Protein AF-A0A0N5A5S0-F1 (afdb_monomer)

Sequence (348 aa):
MERIENPKLIHFDSPIKYENLYIPKAKIALVSIRDIVDYGISIKAAIFFGICPLVKFSQGIYRFFDRNGRGYFKKITKQPECSLWRCQIGLYIYAPSSDNINIFINTKFIKDMFYIGLRTIRSFYPLILDRYKYDHYIYYLVPCPYKKWIKNEKFITYDISSHLKNGNGIIQDNGKYSFIFTPIYPRKKYDKYFICGKIKQPGNIGVILVGYELEYKNLNQIESPVFNDQFLNKKCDSRTNLERNNTFSYSPEEIIAGFIVILIIISIIIVLILRYKGIKKQKKDQPLSQTSSTSTISTKTKSGISKFNIKRKKKTKGDVSDTSSLSESDSETVGSQVQGKIKLVAKA

Mean predicted aligned error: 15.65 Å

Radius of gyration: 33.37 Å; Cα contacts (8 Å, |Δi|>4): 500; chains: 1; bounding box: 80×89×82 Å

Foldseek 3Di:
DDDDPAQPWDKPPQWDDQPPDTRHIATERAAELCNQPVVVHALPLWDFEAEPPPDQLLQAKWDWFDDPSDIWTFRDRDTAIQHLQAHRWFKMFGQRPCNPDGIDDDPVRTPHIYTYYYAYPDQPDANANEEDEDEDQWFAWDWQFDPCSYRHCPFKNWFFDPCPPPNNAAFDDDVNDRTGTDTDDQPDVPRQWDFRTWIDGPDPRDIHTHTHGYHYDHPPDDPPDPDDVVCVPVRDDVPDPDDNPDIDGDDCVVVVVVVVVVVVVVVVVVVVVVVVVVVVVVVVPDDDDDDDDDDDDDDDDDDDDDDDDDDDDDDDDDDDDDDDDDDDDDDDDDDDDDSDDDHHYNYD

Nearest PDB structures (foldseek):
  2or8-assembly2_B  TM=2.605E-01  e=7.126E-02  Mus musculus
  2dm2-assembly1_A  TM=3.352E-01  e=1.304E+00  Homo sapiens
  7tzg-assembly1_D  TM=2.228E-01  e=2.120E-01  Homo sapiens
  6gl7-assembly1_E  TM=1.678E-01  e=1.767E-01  Homo sapiens
  6igw-assembly1_A  TM=3.876E-01  e=3.044E+00  Homo sapiens

Structure (mmCIF, N/CA/C/O backbone):
data_AF-A0A0N5A5S0-F1
#
_entry.id   AF-A0A0N5A5S0-F1
#
loop_
_atom_site.group_PDB
_atom_site.id
_atom_site.type_symbol
_atom_site.label_atom_id
_atom_site.label_alt_id
_atom_site.label_comp_id
_atom_site.label_asym_id
_atom_site.label_entity_id
_atom_site.label_seq_id
_atom_site.pdbx_PDB_ins_code
_atom_site.Cartn_x
_atom_site.Cartn_y
_atom_site.Cartn_z
_atom_site.occupancy
_atom_site.B_iso_or_equiv
_atom_site.auth_seq_id
_atom_site.auth_comp_id
_atom_site.auth_asym_id
_atom_site.auth_atom_id
_atom_site.pdbx_PDB_model_num
ATOM 1 N N . MET A 1 1 ? -17.974 21.540 -1.136 1.00 36.75 1 MET A N 1
ATOM 2 C CA . MET A 1 1 ? -17.513 20.334 -0.412 1.00 36.75 1 MET A CA 1
ATOM 3 C C . MET A 1 1 ? -18.580 19.274 -0.599 1.00 36.75 1 MET A C 1
ATOM 5 O O . MET A 1 1 ? -19.615 19.360 0.049 1.00 36.75 1 MET A O 1
ATOM 9 N N . GLU A 1 2 ? -18.396 18.368 -1.554 1.00 30.41 2 GLU A N 1
ATOM 10 C CA . GLU A 1 2 ? -19.439 17.399 -1.905 1.00 30.41 2 GLU A CA 1
ATOM 11 C C . GLU A 1 2 ? -19.650 16.357 -0.804 1.00 30.41 2 GLU A C 1
ATOM 13 O O . GLU A 1 2 ? -18.716 15.930 -0.117 1.00 30.41 2 GLU A O 1
ATOM 18 N N . ARG A 1 3 ? -20.910 15.953 -0.626 1.00 36.72 3 ARG A N 1
ATOM 19 C CA . ARG A 1 3 ? -21.296 14.904 0.314 1.00 36.72 3 ARG A CA 1
ATOM 20 C C . ARG A 1 3 ? -21.114 13.555 -0.381 1.00 36.72 3 ARG A C 1
ATOM 22 O O . ARG A 1 3 ? -22.055 13.052 -0.985 1.00 36.72 3 ARG A O 1
ATOM 29 N N . ILE A 1 4 ? -19.910 12.986 -0.268 1.00 46.75 4 ILE A N 1
ATOM 30 C CA . ILE A 1 4 ? -19.640 11.580 -0.615 1.00 46.75 4 ILE A CA 1
ATOM 31 C C . ILE A 1 4 ? -20.747 10.715 0.007 1.00 46.75 4 ILE A C 1
ATOM 33 O O . ILE A 1 4 ? -21.065 10.884 1.189 1.00 46.75 4 ILE A O 1
ATOM 37 N N . GLU A 1 5 ? -21.355 9.829 -0.787 1.00 44.06 5 GLU A N 1
ATOM 38 C CA . GLU A 1 5 ? -22.441 8.966 -0.317 1.00 44.06 5 GLU A CA 1
ATOM 39 C C . GLU A 1 5 ? -22.011 8.171 0.922 1.00 44.06 5 GLU A C 1
ATOM 41 O O . GLU A 1 5 ? -20.875 7.695 1.009 1.00 44.06 5 GLU A O 1
ATOM 46 N N . ASN A 1 6 ? -22.921 8.014 1.891 1.00 49.41 6 ASN A N 1
ATOM 47 C CA . ASN A 1 6 ? -22.612 7.276 3.115 1.00 49.41 6 ASN A CA 1
ATOM 48 C C . ASN A 1 6 ? -22.134 5.858 2.747 1.00 49.41 6 ASN A C 1
ATOM 50 O O . ASN A 1 6 ? -22.888 5.126 2.097 1.00 49.41 6 ASN A O 1
ATOM 54 N N . PRO A 1 7 ? -20.919 5.438 3.151 1.00 54.66 7 PRO A N 1
ATOM 55 C CA . PRO A 1 7 ? -20.389 4.141 2.759 1.00 54.66 7 PRO A CA 1
ATOM 56 C C . PRO A 1 7 ? -21.302 3.042 3.301 1.00 54.66 7 PRO A C 1
ATOM 58 O O . PRO A 1 7 ? -21.447 2.894 4.515 1.00 54.66 7 PRO A O 1
ATOM 61 N N . LYS A 1 8 ? -21.930 2.280 2.393 1.00 53.47 8 LYS A N 1
ATOM 62 C CA . LYS A 1 8 ? -22.832 1.178 2.745 1.00 53.47 8 LYS A CA 1
ATOM 63 C C . LYS A 1 8 ? -22.093 0.207 3.665 1.00 53.47 8 LYS A C 1
ATOM 65 O O . LYS A 1 8 ? -21.165 -0.468 3.223 1.00 53.47 8 LYS A O 1
ATOM 70 N N . LEU A 1 9 ? -22.505 0.164 4.931 1.00 54.66 9 LEU A N 1
ATOM 71 C CA . LEU A 1 9 ? -21.961 -0.754 5.924 1.00 54.66 9 LEU A CA 1
ATOM 72 C C . LEU A 1 9 ? -22.215 -2.188 5.456 1.00 54.66 9 LEU A C 1
ATOM 74 O O . LEU A 1 9 ? -23.356 -2.588 5.230 1.00 54.66 9 LEU A O 1
ATOM 78 N N . ILE A 1 10 ? -21.132 -2.941 5.299 1.00 61.41 10 ILE A N 1
ATOM 79 C CA . ILE A 1 10 ? -21.164 -4.383 5.047 1.00 61.41 10 ILE A CA 1
ATOM 80 C C . ILE A 1 10 ? -20.773 -5.074 6.361 1.00 61.41 10 ILE A C 1
ATOM 82 O O . ILE A 1 10 ? -20.076 -4.488 7.193 1.00 61.41 10 ILE A O 1
ATOM 86 N N . HIS A 1 11 ? -21.219 -6.304 6.578 1.00 66.06 11 HIS A N 1
ATOM 87 C CA . HIS A 1 11 ? -20.743 -7.153 7.670 1.00 66.06 11 HIS A CA 1
ATOM 88 C C . HIS A 1 11 ? -19.933 -8.312 7.096 1.00 66.06 11 HIS A C 1
ATOM 90 O O . HIS A 1 11 ? -20.122 -8.683 5.943 1.00 66.06 11 HIS A O 1
ATOM 96 N N . PHE A 1 12 ? -19.033 -8.897 7.884 1.00 63.00 12 PHE A N 1
ATOM 97 C CA . PHE A 1 12 ? -18.441 -10.172 7.485 1.00 63.00 12 PHE A CA 1
ATOM 98 C C . PHE A 1 12 ? -19.505 -11.268 7.573 1.00 63.00 12 PHE A C 1
ATOM 100 O O . PHE A 1 12 ? -20.096 -11.461 8.636 1.00 63.00 12 PHE A O 1
ATOM 107 N N . ASP A 1 13 ? -19.694 -12.011 6.482 1.00 55.28 13 ASP A N 1
ATOM 108 C CA . ASP A 1 13 ? -20.650 -13.127 6.376 1.00 55.28 13 ASP A CA 1
ATOM 109 C C . ASP A 1 13 ? -20.275 -14.334 7.263 1.00 55.28 13 ASP A C 1
ATOM 111 O O . ASP A 1 13 ? -20.960 -15.353 7.297 1.00 55.28 13 ASP A O 1
ATOM 115 N N . SER A 1 14 ? -19.149 -14.258 7.976 1.00 54.78 14 SER A N 1
ATOM 116 C CA . SER A 1 14 ? -18.685 -15.268 8.925 1.00 54.78 14 SER A CA 1
ATOM 117 C C . SER A 1 14 ? -17.890 -14.621 10.066 1.00 54.78 14 SER A C 1
ATOM 119 O O . SER A 1 14 ? -17.144 -13.666 9.824 1.00 54.78 14 SER A O 1
ATOM 121 N N . PRO A 1 15 ? -18.005 -15.132 11.307 1.00 62.03 15 PRO A N 1
ATOM 122 C CA . PRO A 1 15 ? -17.253 -14.616 12.444 1.00 62.03 15 PRO A CA 1
ATOM 123 C C . PRO A 1 15 ? -15.752 -14.867 12.266 1.00 62.03 15 PRO A C 1
ATOM 125 O O . PRO A 1 15 ? -15.324 -15.981 11.952 1.00 62.03 15 PRO A O 1
ATOM 128 N N . ILE A 1 16 ? -14.934 -13.842 12.507 1.00 66.12 16 ILE A N 1
ATOM 129 C CA . ILE A 1 16 ? -13.478 -13.953 12.383 1.00 66.12 16 ILE A CA 1
ATOM 130 C C . ILE A 1 16 ? -12.939 -14.650 13.641 1.00 66.12 16 ILE A C 1
ATOM 132 O O . ILE A 1 16 ? -12.851 -14.059 14.717 1.00 66.12 16 ILE A O 1
ATOM 136 N N . LYS A 1 17 ? -12.578 -15.929 13.518 1.00 57.72 17 LYS A N 1
ATOM 137 C CA . LYS A 1 17 ? -11.882 -16.674 14.577 1.00 57.72 17 LYS A CA 1
ATOM 138 C C . LYS A 1 17 ? -10.377 -16.425 14.473 1.00 57.72 17 LYS A C 1
ATOM 140 O O . LYS A 1 17 ? -9.784 -16.716 13.436 1.00 57.72 17 LYS A O 1
ATOM 145 N N . TYR A 1 18 ? -9.760 -15.915 15.537 1.00 61.72 18 TYR A N 1
ATOM 146 C CA . TYR A 1 18 ? -8.310 -15.734 15.625 1.00 61.72 18 TYR A CA 1
ATOM 147 C C . TYR A 1 18 ? -7.790 -16.262 16.965 1.00 61.72 18 TYR A C 1
ATOM 149 O O . TYR A 1 18 ? -7.936 -15.589 17.979 1.00 61.72 18 TYR A O 1
ATOM 157 N N . GLU A 1 19 ? -7.180 -17.449 16.991 1.00 72.06 19 GLU A N 1
ATOM 158 C CA . GLU A 1 19 ? -6.774 -18.107 18.247 1.00 72.06 19 GLU A CA 1
ATOM 159 C C . GLU A 1 19 ? -7.955 -18.128 19.251 1.00 72.06 19 GLU A C 1
ATOM 161 O O . GLU A 1 19 ? -9.036 -18.614 18.919 1.00 72.06 19 GLU A O 1
ATOM 166 N N . ASN A 1 20 ? -7.785 -17.533 20.437 1.00 64.44 20 ASN A N 1
ATOM 167 C CA . ASN A 1 20 ? -8.819 -17.404 21.473 1.00 64.44 20 ASN A CA 1
ATOM 168 C C . ASN A 1 20 ? -9.728 -16.164 21.293 1.00 64.44 20 ASN A C 1
ATOM 170 O O . ASN A 1 20 ? -10.649 -15.943 22.081 1.00 64.44 20 ASN A O 1
ATOM 174 N N . LEU A 1 21 ? -9.474 -15.325 20.284 1.00 66.06 21 LEU A N 1
ATOM 175 C CA . LEU A 1 21 ? -10.260 -14.137 19.959 1.00 66.06 21 LEU A CA 1
ATOM 176 C C . LEU A 1 21 ? -11.420 -14.515 19.024 1.00 66.06 21 LEU A C 1
ATOM 178 O O . LEU A 1 21 ? -11.256 -14.641 17.808 1.00 66.06 21 LEU A O 1
ATOM 182 N N . TYR A 1 22 ? -12.613 -14.666 19.598 1.00 68.50 22 TYR A N 1
ATOM 183 C CA . TYR A 1 22 ? -13.853 -14.797 18.837 1.00 68.50 22 TYR A CA 1
ATOM 184 C C . TYR A 1 22 ? -14.411 -13.417 18.469 1.00 68.50 22 TYR A C 1
ATOM 186 O O . TYR A 1 22 ? -14.772 -12.634 19.348 1.00 68.50 22 TYR A O 1
ATOM 194 N N . ILE A 1 23 ? -14.504 -13.126 17.170 1.00 68.38 23 ILE A N 1
ATOM 195 C CA . ILE A 1 23 ? -15.124 -11.905 16.642 1.00 68.38 23 ILE A CA 1
ATOM 196 C C . ILE A 1 23 ? -16.501 -12.280 16.075 1.00 68.38 23 ILE A C 1
ATOM 198 O O . ILE A 1 23 ? -16.560 -12.796 14.958 1.00 68.38 23 ILE A O 1
ATOM 202 N N . PRO A 1 24 ? -17.613 -12.045 16.802 1.00 63.47 24 PRO A N 1
ATOM 203 C CA . PRO A 1 24 ? -18.939 -12.480 16.361 1.00 63.47 24 PRO A CA 1
ATOM 204 C C . PRO A 1 24 ? -19.410 -11.738 15.106 1.00 63.47 24 PRO A C 1
ATOM 206 O O . PRO A 1 24 ? -19.891 -12.364 14.167 1.00 63.47 24 PRO A O 1
ATOM 209 N N . LYS A 1 25 ? -19.268 -10.407 15.087 1.00 77.12 25 LYS A N 1
ATOM 210 C CA . LYS A 1 25 ? -19.559 -9.521 13.951 1.00 77.12 25 LYS A CA 1
ATOM 211 C C . LYS A 1 25 ? -18.629 -8.311 14.028 1.00 77.12 25 LYS A C 1
ATOM 213 O O . LYS A 1 25 ? -18.373 -7.812 15.121 1.00 77.12 25 LYS A O 1
ATOM 218 N N . ALA A 1 26 ? -18.167 -7.822 12.881 1.00 83.25 26 ALA A N 1
ATOM 219 C CA . ALA A 1 26 ? -17.501 -6.526 12.761 1.00 83.25 26 ALA A CA 1
ATOM 220 C C . ALA A 1 26 ? -18.154 -5.712 11.633 1.00 83.25 26 ALA A C 1
ATOM 222 O O . ALA A 1 26 ? -18.630 -6.277 10.643 1.00 83.25 26 ALA A O 1
ATOM 223 N N . LYS A 1 27 ? -18.204 -4.388 11.796 1.00 88.44 27 LYS A N 1
ATOM 224 C CA . LYS A 1 27 ? -18.691 -3.432 10.788 1.00 88.44 27 LYS A CA 1
ATOM 225 C C . LYS A 1 27 ? -17.603 -3.194 9.737 1.00 88.44 27 LYS A C 1
ATOM 227 O O . LYS A 1 27 ? -16.462 -2.929 10.100 1.00 88.44 27 LYS A O 1
ATOM 232 N N . ILE A 1 28 ? -17.909 -3.263 8.446 1.00 85.50 28 ILE A N 1
ATOM 233 C CA . ILE A 1 28 ? -16.927 -3.044 7.375 1.00 85.50 28 ILE A CA 1
ATOM 234 C C . ILE A 1 28 ? -17.136 -1.652 6.769 1.00 85.50 28 ILE A C 1
ATOM 236 O O . ILE A 1 28 ? -18.177 -1.373 6.174 1.00 85.50 28 ILE A O 1
ATOM 240 N N . ALA A 1 29 ? -16.117 -0.798 6.880 1.00 87.62 29 ALA A N 1
ATOM 241 C CA . ALA A 1 29 ? -16.031 0.492 6.206 1.00 87.62 29 ALA A CA 1
ATOM 242 C C . ALA A 1 29 ? -15.092 0.370 4.993 1.00 87.62 29 ALA A C 1
ATOM 244 O O . ALA A 1 29 ? -13.873 0.271 5.150 1.00 87.62 29 ALA A O 1
ATOM 245 N N . LEU A 1 30 ? -15.657 0.359 3.780 1.00 88.12 30 LEU A N 1
ATOM 246 C CA . LEU A 1 30 ? -14.905 0.229 2.527 1.00 88.12 30 LEU A CA 1
ATOM 247 C C . LEU A 1 30 ? -14.825 1.558 1.772 1.00 88.12 30 LEU A C 1
ATOM 249 O O . LEU A 1 30 ? -15.805 2.002 1.171 1.00 88.12 30 LEU A O 1
ATOM 253 N N . VAL A 1 31 ? -13.633 2.149 1.735 1.00 87.31 31 VAL A N 1
ATOM 254 C CA . VAL A 1 31 ? -13.346 3.323 0.901 1.00 87.31 31 VAL A CA 1
ATOM 255 C C . VAL A 1 31 ? -13.210 2.877 -0.551 1.00 87.31 31 VAL A C 1
ATOM 257 O O . VAL A 1 31 ? -12.422 1.978 -0.848 1.00 87.31 31 VAL A O 1
ATOM 260 N N . SER A 1 32 ? -13.981 3.471 -1.462 1.00 87.25 32 SER A N 1
ATOM 261 C CA . SER A 1 32 ? -13.829 3.184 -2.889 1.00 87.25 32 SER A CA 1
ATOM 262 C C . SER A 1 32 ? -12.636 3.948 -3.463 1.00 87.25 32 SER A C 1
ATOM 264 O O . SER A 1 32 ? -12.422 5.121 -3.173 1.00 87.25 32 SER A O 1
ATOM 266 N N . ILE A 1 33 ? -11.834 3.256 -4.272 1.00 84.19 33 ILE A N 1
ATOM 267 C CA . ILE A 1 33 ? -10.649 3.827 -4.931 1.00 84.19 33 ILE A CA 1
ATOM 268 C C . ILE A 1 33 ? -11.051 4.860 -5.985 1.00 84.19 33 ILE A C 1
ATOM 270 O O . ILE A 1 33 ? -10.323 5.825 -6.206 1.00 84.19 33 ILE A O 1
ATOM 274 N N . ARG A 1 34 ? -12.237 4.702 -6.583 1.00 80.44 34 ARG A N 1
ATOM 275 C CA . ARG A 1 34 ? -12.797 5.688 -7.509 1.00 80.44 34 ARG A CA 1
ATOM 276 C C . ARG A 1 34 ? -12.983 7.043 -6.817 1.00 80.44 34 ARG A C 1
ATOM 278 O O . ARG A 1 34 ? -12.550 8.059 -7.338 1.00 80.44 34 ARG A O 1
ATOM 285 N N . ASP A 1 35 ? -13.490 7.025 -5.589 1.00 77.31 35 ASP A N 1
ATOM 286 C CA . ASP A 1 35 ? -13.744 8.192 -4.733 1.00 77.31 35 ASP A CA 1
ATOM 287 C C . ASP A 1 35 ? -12.442 8.887 -4.263 1.00 77.31 35 ASP A C 1
ATOM 289 O O . ASP A 1 35 ? -12.493 9.898 -3.566 1.00 77.31 35 ASP A O 1
ATOM 293 N N . ILE A 1 36 ? -11.273 8.339 -4.620 1.00 74.62 36 ILE A N 1
ATOM 294 C CA . ILE A 1 36 ? -9.944 8.942 -4.437 1.00 74.62 36 ILE A CA 1
ATOM 295 C C . ILE A 1 36 ? -9.406 9.435 -5.794 1.00 74.62 36 ILE A C 1
ATOM 297 O O . ILE A 1 36 ? -8.944 10.569 -5.904 1.00 74.62 36 ILE A O 1
ATOM 301 N N . VAL A 1 37 ? -9.490 8.598 -6.836 1.00 69.25 37 VAL A N 1
ATOM 302 C CA . VAL A 1 37 ? -8.912 8.863 -8.166 1.00 69.25 37 VAL A CA 1
ATOM 303 C C . VAL A 1 37 ? -9.694 9.911 -8.967 1.00 69.25 37 VAL A C 1
ATOM 305 O O . VAL A 1 37 ? -9.064 10.739 -9.625 1.00 69.25 37 VAL A O 1
ATOM 308 N N . ASP A 1 38 ? -11.030 9.925 -8.899 1.00 68.56 38 ASP A N 1
ATOM 309 C CA . ASP A 1 38 ? -11.870 10.841 -9.693 1.00 68.56 38 ASP A CA 1
ATOM 310 C C . ASP A 1 38 ? -11.705 12.313 -9.246 1.00 68.56 38 ASP A C 1
ATOM 312 O O . ASP A 1 38 ? -11.827 13.216 -10.068 1.00 68.56 38 ASP A O 1
ATOM 316 N N . TYR A 1 39 ? -11.298 12.569 -7.993 1.00 62.97 39 TYR A N 1
ATOM 317 C CA . TYR A 1 39 ? -10.881 13.903 -7.516 1.00 62.97 39 TYR A CA 1
ATOM 318 C C . TYR A 1 39 ? -9.460 14.308 -7.972 1.00 62.97 39 TYR A C 1
ATOM 320 O O . TYR A 1 39 ? -8.934 15.332 -7.539 1.00 62.97 39 TYR A O 1
ATOM 328 N N . GLY A 1 40 ? -8.790 13.491 -8.793 1.00 58.94 40 GLY A N 1
ATOM 329 C CA . GLY A 1 40 ? -7.407 13.704 -9.230 1.00 58.94 40 GLY A CA 1
ATOM 330 C C . GLY A 1 40 ? -6.348 13.467 -8.144 1.00 58.94 40 GLY A C 1
ATOM 331 O O . GLY A 1 40 ? -5.176 13.787 -8.356 1.00 58.94 40 GLY A O 1
ATOM 332 N N . ILE A 1 41 ? -6.725 12.913 -6.985 1.00 56.66 41 ILE A N 1
ATOM 333 C CA . ILE A 1 41 ? -5.850 12.835 -5.811 1.00 56.66 41 ILE A CA 1
ATOM 334 C C . ILE A 1 41 ? -4.904 11.635 -5.909 1.00 56.66 41 ILE A C 1
ATOM 336 O O . ILE A 1 41 ? -5.222 10.499 -5.562 1.00 56.66 41 ILE A O 1
ATOM 340 N N . SER A 1 42 ? -3.679 11.944 -6.327 1.00 58.81 42 SER A N 1
ATOM 341 C CA . SER A 1 42 ? -2.485 11.140 -6.068 1.00 58.81 42 SER A CA 1
ATOM 342 C C . SER A 1 42 ? -2.236 10.998 -4.556 1.00 58.81 42 SER A C 1
ATOM 344 O O . SER A 1 42 ? -2.369 11.956 -3.787 1.00 58.81 42 SER A O 1
ATOM 346 N N . ILE A 1 43 ? -1.805 9.812 -4.112 1.00 58.59 43 ILE A N 1
ATOM 347 C CA . ILE A 1 43 ? -1.539 9.501 -2.692 1.00 58.59 43 ILE A CA 1
ATOM 348 C C . ILE A 1 43 ? -0.260 10.197 -2.173 1.00 58.59 43 ILE A C 1
ATOM 350 O O . ILE A 1 43 ? 0.049 10.102 -0.982 1.00 58.59 43 ILE A O 1
ATOM 354 N N . LYS A 1 44 ? 0.398 11.029 -3.001 1.00 59.38 44 LYS A N 1
ATOM 355 C CA . LYS A 1 44 ? 1.267 12.152 -2.579 1.00 59.38 44 LYS A CA 1
ATOM 356 C C . LYS A 1 44 ? 0.803 12.836 -1.279 1.00 59.38 44 LYS A C 1
ATOM 358 O O . LYS A 1 44 ? 1.640 13.152 -0.439 1.00 59.38 44 LYS A O 1
ATOM 363 N N . ALA A 1 45 ? -0.507 13.052 -1.105 1.00 64.56 45 ALA A N 1
ATOM 364 C CA . ALA A 1 45 ? -1.088 13.755 0.049 1.00 64.56 45 ALA A CA 1
ATOM 365 C C . ALA A 1 45 ? -1.476 12.867 1.257 1.00 64.56 45 ALA A C 1
ATOM 367 O O . ALA A 1 45 ? -1.785 13.406 2.319 1.00 64.56 45 ALA A O 1
ATOM 368 N N . ALA A 1 46 ? -1.432 11.535 1.111 1.00 80.25 46 ALA A N 1
ATOM 369 C CA . ALA A 1 46 ? -2.013 10.523 2.006 1.00 80.25 46 ALA A CA 1
ATOM 370 C C . ALA A 1 46 ? -3.554 10.551 2.158 1.00 80.25 46 ALA A C 1
ATOM 372 O O . ALA A 1 46 ? -4.202 11.593 2.192 1.00 80.25 46 ALA A O 1
ATOM 373 N N . ILE A 1 47 ? -4.147 9.362 2.296 1.00 84.00 47 ILE A N 1
ATOM 374 C CA . ILE A 1 47 ? -5.574 9.154 2.587 1.00 84.00 47 ILE A CA 1
ATOM 375 C C . ILE A 1 47 ? -5.748 9.081 4.107 1.00 84.00 47 ILE A C 1
ATOM 377 O O . ILE A 1 47 ? -5.086 8.261 4.739 1.00 84.00 47 ILE A O 1
ATOM 381 N N . PHE A 1 48 ? -6.654 9.863 4.700 1.00 86.69 48 PHE A N 1
ATOM 382 C CA . PHE A 1 48 ? -6.913 9.854 6.147 1.00 86.69 48 PHE A CA 1
ATOM 383 C C . PHE A 1 48 ? -8.318 9.323 6.470 1.00 86.69 48 PHE A C 1
ATOM 385 O O . PHE A 1 48 ? -9.326 9.869 6.020 1.00 86.69 48 PHE A O 1
ATOM 392 N N . PHE A 1 49 ? -8.403 8.270 7.287 1.00 86.50 49 PHE A N 1
ATOM 393 C CA . PHE A 1 49 ? -9.667 7.602 7.618 1.00 86.50 49 PHE A CA 1
ATOM 394 C C . PHE A 1 49 ? -10.294 8.222 8.873 1.00 86.50 49 PHE A C 1
ATOM 396 O O . PHE A 1 49 ? -9.738 8.130 9.966 1.00 86.50 49 PHE A O 1
ATOM 403 N N . GLY A 1 50 ? -11.421 8.922 8.731 1.00 82.31 50 GLY A N 1
ATOM 404 C CA . GLY A 1 50 ? -12.166 9.503 9.849 1.00 82.31 50 GLY A CA 1
ATOM 405 C C . GLY A 1 50 ? -13.157 8.506 10.449 1.00 82.31 50 GLY A C 1
ATOM 406 O O . GLY A 1 50 ? -13.976 7.925 9.738 1.00 82.31 50 GLY A O 1
ATOM 407 N N . ILE A 1 51 ? -13.094 8.340 11.768 1.00 81.62 51 ILE A N 1
ATOM 408 C CA . ILE A 1 51 ? -14.018 7.517 12.556 1.00 81.62 51 ILE A CA 1
ATOM 409 C C . ILE A 1 51 ? -14.976 8.478 13.269 1.00 81.62 51 ILE A C 1
ATOM 411 O O . ILE A 1 51 ? -14.508 9.442 13.877 1.00 81.62 51 ILE A O 1
ATOM 415 N N . CYS A 1 52 ? -16.288 8.247 13.166 1.00 74.38 52 CYS A N 1
ATOM 416 C CA . CYS A 1 52 ? -17.312 9.057 13.829 1.00 74.38 52 CYS A CA 1
ATOM 417 C C . CYS A 1 52 ? -18.138 8.237 14.847 1.00 74.38 52 CYS A C 1
ATOM 419 O O . CYS A 1 52 ? -18.414 7.070 14.571 1.00 74.38 52 CYS A O 1
ATOM 421 N N . PRO A 1 53 ? -18.586 8.828 15.978 1.00 68.06 53 PRO A N 1
ATOM 422 C CA . PRO A 1 53 ? -18.391 10.224 16.395 1.00 68.06 53 PRO A CA 1
ATOM 423 C C . PRO A 1 53 ? -16.913 10.565 16.613 1.00 68.06 53 PRO A C 1
ATOM 425 O O . PRO A 1 53 ? -16.091 9.672 16.793 1.00 68.06 53 PRO A O 1
ATOM 428 N N . LEU A 1 54 ? -16.565 11.854 16.571 1.00 63.31 54 LEU A N 1
ATOM 429 C CA . LEU A 1 54 ? -15.185 12.327 16.741 1.00 63.31 54 LEU A CA 1
ATOM 430 C C . LEU A 1 54 ? -14.758 12.286 18.220 1.00 63.31 54 LEU A C 1
ATOM 432 O O . LEU A 1 54 ? -14.293 13.284 18.772 1.00 63.31 54 LEU A O 1
ATOM 436 N N . VAL A 1 55 ? -14.897 11.117 18.856 1.00 60.19 55 VAL A N 1
ATOM 437 C CA . VAL A 1 55 ? -14.108 10.782 20.043 1.00 60.19 55 VAL A CA 1
ATOM 438 C C . VAL A 1 55 ? -12.642 11.035 19.713 1.00 60.19 55 VAL A C 1
ATOM 440 O O . VAL A 1 55 ? -12.151 10.673 18.638 1.00 60.19 55 VAL A O 1
ATOM 443 N N . LYS A 1 56 ? -11.925 11.680 20.633 1.00 66.69 56 LYS A N 1
ATOM 444 C CA . LYS A 1 56 ? -10.475 11.838 20.508 1.00 66.69 56 LYS A CA 1
ATOM 445 C C . LYS A 1 56 ? -9.912 10.419 20.393 1.00 66.69 56 LYS A C 1
ATOM 447 O O . LYS A 1 56 ? -10.288 9.574 21.194 1.00 66.69 56 LYS A O 1
ATOM 452 N N . PHE A 1 57 ? -9.027 10.123 19.435 1.00 67.38 57 PHE A N 1
ATOM 453 C CA . PHE A 1 57 ? -8.515 8.747 19.238 1.00 67.38 57 PHE A CA 1
ATOM 454 C C . PHE A 1 57 ? -7.906 8.147 20.527 1.00 67.38 57 PHE A C 1
ATOM 456 O O . PHE A 1 57 ? -7.961 6.939 20.758 1.00 67.38 57 PHE A O 1
ATOM 463 N N . SER A 1 58 ? -7.425 9.023 21.416 1.00 68.25 58 SER A N 1
ATOM 464 C CA . SER A 1 58 ? -7.004 8.725 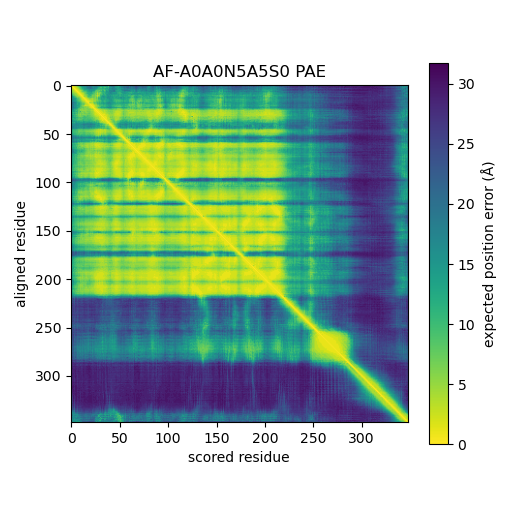22.783 1.00 68.25 58 SER A CA 1
ATOM 465 C C . SER A 1 58 ? -8.084 8.142 23.705 1.00 68.25 58 SER A C 1
ATOM 467 O O . SER A 1 58 ? -7.697 7.594 24.720 1.00 68.25 58 SER A O 1
ATOM 469 N N . GLN A 1 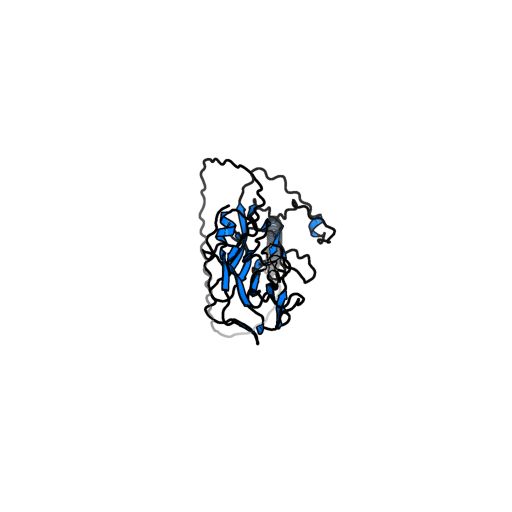59 ? -9.380 8.208 23.397 1.00 78.56 59 GLN A N 1
ATOM 470 C CA . GLN A 1 59 ? -10.501 7.704 24.213 1.00 78.56 59 GLN A CA 1
ATOM 471 C C . GLN A 1 59 ? -10.850 6.248 23.854 1.00 78.56 59 GLN A C 1
ATOM 473 O O . GLN A 1 59 ? -12.001 5.885 23.627 1.00 78.56 59 GLN A O 1
ATOM 478 N N . GLY A 1 60 ? -9.820 5.407 23.741 1.00 85.62 60 GLY A N 1
ATOM 479 C CA . GLY A 1 60 ? -9.981 3.960 23.591 1.00 85.62 60 GLY A CA 1
ATOM 480 C C . GLY A 1 60 ? -10.278 3.437 22.179 1.00 85.62 60 GLY A C 1
ATOM 481 O O . GLY A 1 60 ? -10.979 2.433 22.055 1.00 85.62 60 GLY A O 1
ATOM 482 N N . ILE A 1 61 ? -9.738 4.045 21.113 1.00 90.62 61 ILE A N 1
ATOM 483 C CA . ILE A 1 61 ? -9.657 3.366 19.804 1.00 90.62 61 ILE A CA 1
ATOM 484 C C . ILE A 1 61 ? -8.337 2.586 19.713 1.00 90.62 61 ILE A C 1
ATOM 486 O O . ILE A 1 61 ? -7.252 3.125 19.956 1.00 90.62 61 ILE A O 1
ATOM 490 N N . TYR A 1 62 ? -8.418 1.314 19.318 1.00 92.00 62 TYR A N 1
ATOM 491 C CA . TYR A 1 62 ? -7.261 0.429 19.162 1.00 92.00 62 TYR A CA 1
ATOM 492 C C . TYR A 1 62 ? -7.261 -0.243 17.784 1.00 92.00 62 TYR A C 1
ATOM 494 O O . TYR A 1 62 ? -8.314 -0.612 17.272 1.00 92.00 62 TYR A O 1
ATOM 502 N N . ARG A 1 63 ? -6.077 -0.454 17.197 1.00 92.69 63 ARG A N 1
ATOM 503 C CA . ARG A 1 63 ? -5.871 -1.230 15.958 1.00 92.69 63 ARG A CA 1
ATOM 504 C C . ARG A 1 63 ? -5.311 -2.609 16.292 1.00 92.69 63 ARG A C 1
ATOM 506 O O . ARG A 1 63 ? -4.438 -2.709 17.153 1.00 92.69 63 ARG A O 1
ATOM 513 N N . PHE A 1 64 ? -5.747 -3.647 15.586 1.00 92.00 64 PHE A N 1
ATOM 514 C CA . PHE A 1 64 ? -5.141 -4.976 15.676 1.00 92.00 64 PHE A CA 1
ATOM 515 C C . PHE A 1 64 ? -3.713 -4.995 15.106 1.00 92.00 64 PHE A C 1
ATOM 517 O O . PHE A 1 64 ? -3.452 -4.452 14.028 1.00 92.00 64 PHE A O 1
ATOM 524 N N . PHE A 1 65 ? -2.815 -5.680 15.809 1.00 88.81 65 PHE A N 1
ATOM 525 C CA . PHE A 1 65 ? -1.477 -6.059 15.367 1.00 88.81 65 PHE A CA 1
ATOM 526 C C . PHE A 1 65 ? -1.229 -7.533 15.712 1.00 88.81 65 PHE A C 1
ATOM 528 O O . PHE A 1 65 ? -1.686 -8.016 16.744 1.00 88.81 65 PHE A O 1
ATOM 535 N N . ASP A 1 66 ? -0.456 -8.221 14.875 1.00 84.94 66 ASP A N 1
ATOM 536 C CA . ASP A 1 66 ? 0.169 -9.505 15.208 1.00 84.94 66 ASP A CA 1
ATOM 537 C C . ASP A 1 66 ? 1.655 -9.260 15.512 1.00 84.94 66 ASP A C 1
ATOM 539 O O . ASP A 1 66 ? 2.322 -8.479 14.821 1.00 84.94 66 ASP A O 1
ATOM 543 N N . ARG A 1 67 ? 2.180 -9.922 16.546 1.00 82.25 67 ARG A N 1
ATOM 544 C CA . ARG A 1 67 ? 3.618 -10.105 16.742 1.00 82.25 67 ARG A CA 1
ATOM 545 C C . ARG A 1 67 ? 3.890 -11.544 17.173 1.00 82.25 67 ARG A C 1
ATOM 547 O O . ARG A 1 67 ? 3.486 -11.964 18.254 1.00 82.25 67 ARG A O 1
ATOM 554 N N . ASN A 1 68 ? 4.663 -12.258 16.357 1.00 83.44 68 ASN A N 1
ATOM 555 C CA . ASN A 1 68 ? 5.084 -13.641 16.596 1.00 83.44 68 ASN A CA 1
ATOM 556 C C . ASN A 1 68 ? 3.890 -14.610 16.774 1.00 83.44 68 ASN A C 1
ATOM 558 O O . ASN A 1 68 ? 3.940 -15.505 17.613 1.00 83.44 68 ASN A O 1
ATOM 562 N N . GLY A 1 69 ? 2.806 -14.405 16.020 1.00 81.81 69 GLY A N 1
ATOM 563 C CA . GLY A 1 69 ? 1.570 -15.186 16.084 1.00 81.81 69 GLY A CA 1
ATOM 564 C C . GLY A 1 69 ? 0.534 -14.621 17.057 1.00 81.81 69 GLY A C 1
ATOM 565 O O . GLY A 1 69 ? -0.660 -14.791 16.824 1.00 81.81 69 GLY A O 1
ATOM 566 N N . ARG A 1 70 ? 0.954 -13.893 18.099 1.00 82.69 70 ARG A N 1
ATOM 567 C CA . ARG A 1 70 ? 0.045 -13.372 19.126 1.00 82.69 70 ARG A CA 1
ATOM 568 C C . ARG A 1 70 ? -0.628 -12.086 18.653 1.00 82.69 70 ARG A C 1
ATOM 570 O O . ARG A 1 70 ? 0.026 -11.053 18.481 1.00 82.69 70 ARG A O 1
ATOM 577 N N . GLY A 1 71 ? -1.948 -12.149 18.493 1.00 84.06 71 GLY A N 1
ATOM 578 C CA . GLY A 1 71 ? -2.789 -10.996 18.175 1.00 84.06 71 GLY A CA 1
ATOM 579 C C . GLY A 1 71 ? -3.043 -10.104 19.394 1.00 84.06 71 GLY A C 1
ATOM 580 O O . GLY A 1 71 ? -3.369 -10.595 20.472 1.00 84.06 71 GLY A O 1
ATOM 581 N N . TYR A 1 72 ? -2.924 -8.786 19.235 1.00 87.75 72 TYR A N 1
ATOM 582 C CA . TYR A 1 72 ? -3.246 -7.805 20.276 1.00 87.75 72 TYR A CA 1
ATOM 583 C C . TYR A 1 72 ? -3.742 -6.483 19.683 1.00 87.75 72 TYR A C 1
ATOM 585 O O . TYR A 1 72 ? -3.412 -6.115 18.554 1.00 87.75 72 TYR A O 1
ATOM 593 N N . PHE A 1 73 ? -4.510 -5.722 20.460 1.00 90.19 73 PHE A N 1
ATOM 594 C CA . PHE A 1 73 ? -5.010 -4.416 20.038 1.00 90.19 73 PHE A CA 1
ATOM 595 C C . PHE A 1 73 ? -4.151 -3.297 20.640 1.00 90.19 73 PHE A C 1
ATOM 597 O O . PHE A 1 73 ? -4.078 -3.150 21.856 1.00 90.19 73 PHE A O 1
ATOM 604 N N . LYS A 1 74 ? -3.484 -2.485 19.811 1.00 91.56 74 LYS A N 1
ATOM 605 C CA . LYS A 1 74 ? -2.675 -1.343 20.274 1.00 91.56 74 LYS A CA 1
ATOM 606 C C . LYS A 1 74 ? -3.434 -0.028 20.121 1.00 91.56 74 LYS A C 1
ATOM 608 O O . LYS A 1 74 ? -3.989 0.240 19.054 1.00 91.56 74 LYS A O 1
ATOM 613 N N . LYS A 1 75 ? -3.400 0.807 21.164 1.00 90.75 75 LYS A N 1
ATOM 614 C CA . LYS A 1 75 ? -4.048 2.126 21.194 1.00 90.75 75 LYS A CA 1
ATOM 615 C C . LYS A 1 75 ? -3.505 3.024 20.081 1.00 90.75 75 LYS A C 1
ATOM 617 O O . LYS A 1 75 ? -2.288 3.070 19.869 1.00 90.75 75 LYS A O 1
ATOM 622 N N . ILE A 1 76 ? -4.384 3.732 19.370 1.00 89.31 76 ILE A N 1
ATOM 623 C CA . ILE A 1 76 ? -3.980 4.715 18.355 1.00 89.31 76 ILE A CA 1
ATOM 624 C C . ILE A 1 76 ? -4.137 6.142 18.888 1.00 89.31 76 ILE A C 1
ATOM 626 O O . ILE A 1 76 ? -5.170 6.515 19.425 1.00 89.31 76 ILE A O 1
ATOM 630 N N . THR A 1 77 ? -3.091 6.954 18.743 1.00 86.25 77 THR A N 1
ATOM 631 C CA . THR A 1 77 ? -3.065 8.360 19.199 1.00 86.25 77 THR A CA 1
ATOM 632 C C . THR A 1 77 ? -3.184 9.365 18.053 1.00 86.25 77 THR A C 1
ATOM 634 O O . THR A 1 77 ? -3.258 10.568 18.287 1.00 86.25 77 THR A O 1
ATOM 637 N N . LYS A 1 78 ? -3.196 8.882 16.807 1.00 87.50 78 LYS A N 1
ATOM 638 C CA . LYS A 1 78 ? -3.352 9.670 15.581 1.00 87.50 78 LYS A CA 1
ATOM 639 C C . LYS A 1 78 ? -4.373 8.989 14.673 1.00 87.50 78 LYS A C 1
ATOM 641 O O . LYS A 1 78 ? -4.557 7.774 14.758 1.00 87.50 78 LYS A O 1
ATOM 646 N N . GLN A 1 79 ? -4.998 9.779 13.805 1.00 87.69 79 GLN A N 1
ATOM 647 C CA . GLN A 1 79 ? -5.907 9.293 12.772 1.00 87.69 79 GLN A CA 1
ATOM 648 C C . GLN A 1 79 ? -5.210 8.242 11.884 1.00 87.69 79 GLN A C 1
ATOM 650 O O . GLN A 1 79 ? -4.058 8.467 11.502 1.00 87.69 79 GLN A O 1
ATOM 655 N N . PRO A 1 80 ? -5.862 7.111 11.549 1.00 90.25 80 PRO A N 1
ATOM 656 C CA . PRO A 1 80 ? -5.306 6.151 10.604 1.00 90.25 80 PRO A CA 1
ATOM 657 C C . PRO A 1 80 ? -5.111 6.770 9.216 1.00 90.25 80 PRO A C 1
ATOM 659 O O . PRO A 1 80 ? -5.999 7.459 8.711 1.00 90.25 80 PRO A O 1
ATOM 662 N N . GLU A 1 81 ? -3.976 6.484 8.580 1.00 91.19 81 GLU A N 1
ATOM 663 C CA . GLU A 1 81 ? -3.653 6.955 7.226 1.00 91.19 81 GLU A CA 1
ATOM 664 C C . GLU A 1 81 ? -3.258 5.812 6.275 1.00 91.19 81 GLU A C 1
ATOM 666 O O . GLU A 1 81 ? -2.694 4.803 6.702 1.00 91.19 81 GLU A O 1
ATOM 671 N N . CYS A 1 82 ? -3.467 5.990 4.972 1.00 90.88 82 CYS A N 1
ATOM 672 C CA . CYS A 1 82 ? -2.794 5.220 3.930 1.00 90.88 82 CYS A CA 1
ATOM 673 C C . CYS A 1 82 ? -1.952 6.166 3.069 1.00 90.88 82 CYS A C 1
ATOM 675 O O . CYS A 1 82 ? -2.482 7.013 2.352 1.00 90.88 82 CYS A O 1
ATOM 677 N N . SER A 1 83 ? -0.633 6.044 3.192 1.00 89.38 83 SER A N 1
ATOM 678 C CA . SER A 1 83 ? 0.379 6.868 2.535 1.00 89.38 83 SER A CA 1
ATOM 679 C C . SER A 1 83 ? 1.440 5.983 1.880 1.00 89.38 83 SER A C 1
ATOM 681 O O . SER A 1 83 ? 1.526 4.780 2.149 1.00 89.38 83 SER A O 1
ATOM 683 N N . LEU A 1 84 ? 2.297 6.577 1.047 1.00 85.94 84 LEU A N 1
ATOM 684 C CA . LEU A 1 84 ? 3.417 5.870 0.415 1.00 85.94 84 LEU A CA 1
ATOM 685 C C . LEU A 1 84 ? 4.319 5.160 1.446 1.00 85.94 84 LEU A C 1
ATOM 687 O O . LEU A 1 84 ? 4.780 4.045 1.226 1.00 85.94 84 LEU A O 1
ATOM 691 N N . TRP A 1 85 ? 4.482 5.767 2.625 1.00 86.19 85 TRP A N 1
ATOM 692 C CA . TRP A 1 85 ? 5.343 5.281 3.704 1.00 86.19 85 TRP A CA 1
ATOM 693 C C . TRP A 1 85 ? 4.732 4.145 4.535 1.00 86.19 85 TRP A C 1
ATOM 695 O O . TRP A 1 85 ? 5.466 3.307 5.068 1.00 86.19 85 TRP A O 1
ATOM 705 N N . ARG A 1 86 ? 3.402 4.128 4.703 1.00 90.25 86 ARG A N 1
ATOM 706 C CA . ARG A 1 86 ? 2.671 3.168 5.550 1.00 90.25 86 ARG A CA 1
ATOM 707 C C . ARG A 1 86 ? 1.185 3.138 5.199 1.00 90.25 86 ARG A C 1
ATOM 709 O O . ARG A 1 86 ? 0.591 4.189 4.991 1.00 90.25 86 ARG A O 1
ATOM 716 N N . CYS A 1 87 ? 0.548 1.969 5.270 1.00 93.12 87 CYS A N 1
ATOM 717 C CA . CYS A 1 87 ? -0.907 1.877 5.147 1.00 93.12 87 CYS A CA 1
ATOM 718 C C . CYS A 1 87 ? -1.575 1.276 6.399 1.00 93.12 87 CYS A C 1
ATOM 720 O O . CYS A 1 87 ? -1.276 0.170 6.873 1.00 93.12 87 CYS A O 1
ATOM 722 N N . GLN A 1 88 ? -2.468 2.069 6.993 1.00 93.06 88 GLN A N 1
ATOM 723 C CA . GLN A 1 88 ? -3.144 1.816 8.262 1.00 93.06 88 GLN A CA 1
ATOM 724 C C . GLN A 1 88 ? -4.612 1.443 8.038 1.00 93.06 88 GLN A C 1
ATOM 726 O O . GLN A 1 88 ? -5.522 2.123 8.493 1.00 93.06 88 GLN A O 1
ATOM 731 N N . ILE A 1 89 ? -4.808 0.336 7.324 1.00 93.88 89 ILE A N 1
ATOM 732 C CA . ILE A 1 89 ? -6.093 -0.356 7.144 1.00 93.88 89 ILE A CA 1
ATOM 733 C C . ILE A 1 89 ? -6.141 -1.649 7.985 1.00 93.88 89 ILE A C 1
ATOM 735 O O . ILE A 1 89 ? -5.135 -2.039 8.591 1.00 93.88 89 ILE A O 1
ATOM 739 N N . GLY A 1 90 ? -7.291 -2.315 8.061 1.00 94.00 90 GLY A N 1
ATOM 740 C CA . GLY A 1 90 ? -7.500 -3.542 8.838 1.00 94.00 90 GLY A CA 1
ATOM 741 C C . GLY A 1 90 ? -8.463 -3.377 10.007 1.00 94.00 90 GLY A C 1
ATOM 742 O O . GLY A 1 90 ? -9.301 -2.482 10.009 1.00 94.00 90 GLY A O 1
ATOM 743 N N . LEU A 1 91 ? -8.356 -4.282 10.981 1.00 92.50 91 LEU A N 1
ATOM 744 C CA . LEU A 1 91 ? -9.279 -4.390 12.111 1.00 92.50 91 LEU A CA 1
ATOM 745 C C . LEU A 1 91 ? -8.973 -3.385 13.238 1.00 92.50 91 LEU A C 1
ATOM 747 O O . LEU A 1 91 ? -7.815 -3.203 13.627 1.00 92.50 91 LEU A O 1
ATOM 751 N N . TYR A 1 92 ? -10.031 -2.802 13.794 1.00 92.56 92 TYR A N 1
ATOM 752 C CA . TYR A 1 92 ? -10.041 -1.853 14.903 1.00 92.56 92 TYR A CA 1
ATOM 753 C C . TYR A 1 92 ? -11.150 -2.195 15.906 1.00 92.56 92 TYR A C 1
ATOM 755 O O . TYR A 1 92 ? -12.166 -2.786 15.544 1.00 92.56 92 TYR A O 1
ATOM 763 N N . ILE A 1 93 ? -10.969 -1.773 17.157 1.00 91.69 93 ILE A N 1
ATOM 764 C CA . ILE A 1 93 ? -11.988 -1.824 18.215 1.00 91.69 93 ILE A CA 1
ATOM 765 C C . ILE A 1 93 ? -12.160 -0.459 18.874 1.00 91.69 93 ILE A C 1
ATOM 767 O O . ILE A 1 93 ? -11.223 0.345 18.928 1.00 91.69 93 ILE A O 1
ATOM 771 N N . TYR A 1 94 ? -13.344 -0.254 19.440 1.00 90.44 94 TYR A N 1
ATOM 772 C CA . TYR A 1 94 ? -13.637 0.804 20.395 1.00 90.44 94 TYR A CA 1
ATOM 773 C C . TYR A 1 94 ? -13.862 0.192 21.784 1.00 90.44 94 TYR A C 1
ATOM 775 O O . TYR A 1 94 ? -14.734 -0.661 21.964 1.00 90.44 94 TYR A O 1
ATOM 783 N N . ALA A 1 95 ? -13.056 0.613 22.755 1.00 89.62 95 ALA A N 1
ATOM 784 C CA . ALA A 1 95 ? -13.076 0.154 24.139 1.00 89.62 95 ALA A CA 1
ATOM 785 C C . ALA A 1 95 ? -12.704 1.329 25.073 1.00 89.62 95 ALA A C 1
ATOM 787 O O . ALA A 1 95 ? -11.538 1.485 25.434 1.00 89.62 95 ALA A O 1
ATOM 788 N N . PRO A 1 96 ? -13.662 2.204 25.435 1.00 82.62 96 PRO A N 1
ATOM 789 C CA . PRO A 1 96 ? -13.365 3.471 26.116 1.00 82.62 96 PRO A CA 1
ATOM 790 C C . PRO A 1 96 ? -12.892 3.314 27.571 1.00 82.62 96 PRO A C 1
ATOM 792 O O . PRO A 1 96 ? -12.209 4.186 28.090 1.00 82.62 96 PRO A O 1
ATOM 795 N N . SER A 1 97 ? -13.212 2.202 28.240 1.00 68.75 97 SER A N 1
ATOM 796 C CA . SER A 1 97 ? -12.999 2.005 29.687 1.00 68.75 97 SER A CA 1
ATOM 797 C C . SER A 1 97 ? -11.542 1.701 30.098 1.00 68.75 97 SER A C 1
ATOM 799 O O . SER A 1 97 ? -11.311 0.972 31.063 1.00 68.75 97 SER A O 1
ATOM 801 N N . SER A 1 98 ? -10.542 2.175 29.351 1.00 62.81 98 SER A N 1
ATOM 802 C CA . SER A 1 98 ? -9.150 1.720 29.492 1.00 62.81 98 SER A CA 1
ATOM 803 C C . SER A 1 98 ? -8.111 2.783 29.121 1.00 62.81 98 SER A C 1
ATOM 805 O O . SER A 1 98 ? -7.156 2.510 28.387 1.00 62.81 98 SER A O 1
ATOM 807 N N . ASP A 1 99 ? -8.279 4.018 29.603 1.00 63.44 99 ASP A N 1
ATOM 808 C CA . ASP A 1 99 ? -7.550 5.157 29.036 1.00 63.44 99 ASP A CA 1
ATOM 809 C C . ASP A 1 99 ? -6.018 5.135 29.189 1.00 63.44 99 ASP A C 1
ATOM 811 O O . ASP A 1 99 ? -5.316 5.593 28.283 1.00 63.44 99 ASP A O 1
ATOM 815 N N . ASN A 1 100 ? -5.484 4.474 30.217 1.00 69.19 100 ASN A N 1
ATOM 816 C CA . ASN A 1 100 ? -4.035 4.296 30.395 1.00 69.19 100 ASN A CA 1
ATOM 817 C C . ASN A 1 100 ? -3.469 3.017 29.739 1.00 69.19 100 ASN A C 1
ATOM 819 O O . ASN A 1 100 ? -2.259 2.790 29.757 1.00 69.19 100 ASN A O 1
ATOM 823 N N . ILE A 1 101 ? -4.307 2.166 29.134 1.00 78.31 101 ILE A N 1
ATOM 824 C CA . ILE A 1 101 ? -3.869 0.891 28.548 1.00 78.31 101 ILE A CA 1
ATOM 825 C C . ILE A 1 101 ? -3.414 1.094 27.098 1.00 78.31 101 ILE A C 1
ATOM 827 O O . ILE A 1 101 ? -4.213 1.417 26.219 1.00 78.31 101 ILE A O 1
ATOM 831 N N . ASN A 1 102 ? -2.129 0.834 26.831 1.00 81.56 102 ASN A N 1
ATOM 832 C CA . ASN A 1 102 ? -1.543 0.876 25.484 1.00 81.56 102 ASN A CA 1
ATOM 833 C C . ASN A 1 102 ? -1.768 -0.410 24.662 1.00 81.56 102 ASN A C 1
ATOM 835 O O . ASN A 1 102 ? -1.791 -0.345 23.431 1.00 81.56 102 ASN A O 1
ATOM 839 N N . ILE A 1 103 ? -1.913 -1.562 25.327 1.00 81.12 103 ILE A N 1
ATOM 840 C CA . ILE A 1 103 ? -2.110 -2.890 24.723 1.00 81.12 103 ILE A CA 1
ATOM 841 C C . ILE A 1 103 ? -3.351 -3.522 25.355 1.00 81.12 103 ILE A C 1
ATOM 843 O O . ILE A 1 103 ? -3.342 -3.894 26.524 1.00 81.12 103 ILE A O 1
ATOM 847 N N . PHE A 1 104 ? -4.422 -3.617 24.578 1.00 78.12 104 PHE A N 1
ATOM 848 C CA . PHE A 1 104 ? -5.721 -4.112 24.999 1.00 78.12 104 PHE A CA 1
ATOM 849 C C . PHE A 1 104 ? -5.896 -5.587 24.609 1.00 78.12 104 PHE A C 1
ATOM 851 O O . PHE A 1 104 ? -5.618 -5.980 23.472 1.00 78.12 104 PHE A O 1
ATOM 858 N N . ILE A 1 105 ? -6.352 -6.392 25.575 1.00 77.75 105 ILE A N 1
ATOM 859 C CA . ILE A 1 105 ? -6.491 -7.857 25.466 1.00 77.75 105 ILE A CA 1
ATOM 860 C C . ILE A 1 105 ? -7.872 -8.338 25.961 1.00 77.75 105 ILE A C 1
ATOM 862 O O . ILE A 1 105 ? -8.426 -9.287 25.414 1.00 77.75 105 ILE A O 1
ATOM 866 N N . ASN A 1 106 ? -8.460 -7.689 26.975 1.00 80.44 106 ASN A N 1
ATOM 867 C CA . ASN A 1 106 ? -9.701 -8.152 27.607 1.00 80.44 106 ASN A CA 1
ATOM 868 C C . ASN A 1 106 ? -10.948 -7.802 26.773 1.00 80.44 106 ASN A C 1
ATOM 870 O O . ASN A 1 106 ? -11.487 -6.699 26.861 1.00 80.44 106 ASN A O 1
ATOM 874 N N . THR A 1 107 ? -11.440 -8.776 26.009 1.00 80.12 107 THR A N 1
ATOM 875 C CA . THR A 1 107 ? -12.594 -8.644 25.104 1.00 80.12 107 THR A CA 1
ATOM 876 C C . THR A 1 107 ? -13.876 -8.125 25.759 1.00 80.12 107 THR A C 1
ATOM 878 O O . THR A 1 107 ? -14.677 -7.502 25.065 1.00 80.12 107 THR A O 1
ATOM 881 N N . LYS A 1 108 ? -14.066 -8.299 27.077 1.00 82.62 108 LYS A N 1
ATOM 882 C CA . LYS A 1 108 ? -15.286 -7.877 27.796 1.00 82.62 108 LYS A CA 1
ATOM 883 C C . LYS A 1 108 ? -15.554 -6.365 27.741 1.00 82.62 108 LYS A C 1
ATOM 885 O O . LYS A 1 108 ? -16.694 -5.952 27.932 1.00 82.62 108 LYS A O 1
ATOM 890 N N . PHE A 1 109 ? -14.535 -5.542 27.477 1.00 85.38 109 PHE A N 1
ATOM 891 C CA . PHE A 1 109 ? -14.676 -4.081 27.376 1.00 85.38 109 PHE A CA 1
ATOM 892 C C . PHE A 1 109 ? -14.787 -3.553 25.934 1.00 85.38 109 PHE A C 1
ATOM 894 O O . PHE A 1 109 ? -14.878 -2.339 25.742 1.00 85.38 109 PHE A O 1
ATOM 901 N N . ILE A 1 110 ? -14.799 -4.428 24.920 1.00 87.75 110 ILE A N 1
ATOM 902 C CA . ILE A 1 110 ? -15.047 -4.031 23.526 1.00 87.75 110 ILE A CA 1
ATOM 903 C C . ILE A 1 110 ? -16.515 -3.606 23.399 1.00 87.75 110 ILE A C 1
ATOM 905 O O . ILE A 1 110 ? -17.421 -4.393 23.663 1.00 87.75 110 ILE A O 1
ATOM 909 N N . LYS A 1 111 ? -16.749 -2.355 22.993 1.00 88.50 111 LYS A N 1
ATOM 910 C CA . LYS A 1 111 ? -18.086 -1.805 22.720 1.00 88.50 111 LYS A CA 1
ATOM 911 C C . LYS A 1 111 ? -18.460 -1.878 21.242 1.00 88.50 111 LYS A C 1
ATOM 913 O O . LYS A 1 111 ? -19.631 -2.058 20.935 1.00 88.50 111 LYS A O 1
ATOM 918 N N . ASP A 1 112 ? -17.483 -1.758 20.346 1.00 88.31 112 ASP A N 1
ATOM 919 C CA . ASP A 1 112 ? -17.680 -1.903 18.901 1.00 88.31 112 ASP A CA 1
ATOM 920 C C . ASP A 1 112 ? -16.404 -2.433 18.229 1.00 88.31 112 ASP A C 1
ATOM 922 O O . ASP A 1 112 ? -15.297 -2.277 18.758 1.00 88.31 112 ASP A O 1
ATOM 926 N N . MET A 1 113 ? -16.549 -3.046 17.056 1.00 89.38 113 MET A N 1
ATOM 927 C CA . MET A 1 113 ? -15.449 -3.565 16.249 1.00 89.38 113 MET A CA 1
ATOM 928 C C . MET A 1 113 ? -15.711 -3.322 14.765 1.00 89.38 113 MET A C 1
ATOM 930 O O . MET A 1 113 ? -16.762 -3.678 14.228 1.00 89.38 113 MET A O 1
ATOM 934 N N . PHE A 1 114 ? -14.724 -2.749 14.083 1.00 89.81 114 PHE A N 1
ATOM 935 C CA . PHE A 1 114 ? -14.843 -2.361 12.685 1.00 89.81 114 PHE A CA 1
ATOM 936 C C . PHE A 1 114 ? -13.559 -2.630 11.900 1.00 89.81 114 PHE A C 1
ATOM 938 O O . PHE A 1 114 ? -12.448 -2.584 12.424 1.00 89.81 114 PHE A O 1
ATOM 945 N N . TYR A 1 115 ? -13.716 -2.923 10.616 1.00 91.69 115 TYR A N 1
ATOM 946 C CA . TYR A 1 115 ? -12.636 -3.132 9.665 1.00 91.69 115 TYR A CA 1
ATOM 947 C C . TYR A 1 115 ? -12.631 -1.977 8.663 1.00 91.69 115 TYR A C 1
ATOM 949 O O . TYR A 1 115 ? -13.636 -1.724 7.998 1.00 91.69 115 TYR A O 1
ATOM 957 N N . ILE A 1 116 ? -11.496 -1.289 8.548 1.00 92.81 116 ILE A N 1
ATOM 958 C CA . ILE A 1 116 ? -11.260 -0.276 7.515 1.00 92.81 116 ILE A CA 1
ATOM 959 C C . ILE A 1 116 ? -10.596 -0.973 6.331 1.00 92.81 116 ILE A C 1
ATOM 961 O O . ILE A 1 116 ? -9.526 -1.564 6.486 1.00 92.81 116 ILE A O 1
ATOM 965 N N . GLY A 1 117 ? -11.210 -0.885 5.155 1.00 93.38 117 GLY A N 1
ATOM 966 C CA . GLY A 1 117 ? -10.713 -1.486 3.922 1.00 93.38 117 GLY A CA 1
ATOM 967 C C . GLY A 1 117 ? -10.827 -0.573 2.712 1.00 93.38 117 GLY A C 1
ATOM 968 O O . GLY A 1 117 ? -11.378 0.527 2.770 1.00 93.38 117 GLY A O 1
ATOM 969 N N . LEU A 1 118 ? -10.322 -1.080 1.594 1.00 92.56 118 LEU A N 1
ATOM 970 C CA . LEU A 1 118 ? -10.444 -0.470 0.275 1.00 92.56 118 LEU A CA 1
ATOM 971 C C . LEU A 1 118 ? -11.351 -1.341 -0.603 1.00 92.56 118 LEU A C 1
ATOM 973 O O . LEU A 1 118 ? -11.346 -2.563 -0.472 1.00 92.56 118 LEU A O 1
ATOM 977 N N . ARG A 1 119 ? -12.095 -0.743 -1.532 1.00 91.31 119 ARG A N 1
ATOM 978 C CA . ARG A 1 119 ? -12.833 -1.464 -2.581 1.00 91.31 119 ARG A CA 1
ATOM 979 C C . ARG A 1 119 ? -12.561 -0.847 -3.945 1.00 91.31 119 ARG A C 1
ATOM 981 O O . ARG A 1 119 ? -12.385 0.363 -4.058 1.00 91.31 119 ARG A O 1
ATOM 988 N N . THR A 1 120 ? -12.583 -1.669 -4.988 1.00 85.25 120 THR A N 1
ATOM 989 C CA . THR A 1 120 ? -12.695 -1.179 -6.364 1.00 85.25 120 THR A CA 1
ATOM 990 C C . THR A 1 120 ? -14.074 -1.514 -6.920 1.00 85.25 120 THR A C 1
ATOM 992 O O . THR A 1 120 ? -14.633 -2.563 -6.611 1.00 85.25 120 THR A O 1
ATOM 995 N N . ILE A 1 121 ? -14.620 -0.615 -7.739 1.00 75.50 121 ILE A N 1
ATOM 996 C CA . ILE A 1 121 ? -15.888 -0.813 -8.459 1.00 75.50 121 ILE A CA 1
ATOM 997 C C . ILE A 1 121 ? -15.651 -1.629 -9.748 1.00 75.50 121 ILE A C 1
ATOM 999 O O . ILE A 1 121 ? -16.567 -2.249 -10.278 1.00 75.50 121 ILE A O 1
ATOM 1003 N N . ARG A 1 122 ? -14.407 -1.663 -10.252 1.00 74.44 122 ARG A N 1
ATOM 1004 C CA . ARG A 1 122 ? -13.983 -2.416 -11.445 1.00 74.44 122 ARG A CA 1
ATOM 1005 C C . ARG A 1 122 ? -12.658 -3.124 -11.157 1.00 74.44 122 ARG A C 1
ATOM 1007 O O . ARG A 1 122 ? -11.700 -2.481 -10.731 1.00 74.44 122 ARG A O 1
ATOM 1014 N N . SER A 1 123 ? -12.582 -4.425 -11.421 1.00 64.94 123 SER A N 1
ATOM 1015 C CA . SER A 1 123 ? -11.547 -5.368 -10.943 1.00 64.94 123 SER A CA 1
ATOM 1016 C C . SER A 1 123 ? -10.077 -5.076 -11.304 1.00 64.94 123 SER A C 1
ATOM 1018 O O . SER A 1 123 ? -9.200 -5.806 -10.849 1.00 64.94 123 SER A O 1
ATOM 1020 N N . PHE A 1 124 ? -9.786 -4.031 -12.086 1.00 75.50 124 PHE A N 1
ATOM 1021 C CA . PHE A 1 124 ? -8.445 -3.736 -12.607 1.00 75.50 124 PHE A CA 1
ATOM 1022 C C . PHE A 1 124 ? -7.917 -2.320 -12.323 1.00 75.50 124 PHE A C 1
ATOM 1024 O O . PHE A 1 124 ? -6.753 -2.058 -12.613 1.00 75.50 124 PHE A O 1
ATOM 1031 N N . TYR A 1 125 ? -8.716 -1.413 -11.745 1.00 87.94 125 TYR A N 1
ATOM 1032 C CA . TYR A 1 125 ? -8.228 -0.068 -11.402 1.00 87.94 125 TYR A CA 1
ATOM 1033 C C . TYR A 1 125 ? -7.281 -0.129 -10.191 1.00 87.94 125 TYR A C 1
ATOM 1035 O O . TYR A 1 125 ? -7.703 -0.612 -9.133 1.00 87.94 125 TYR A O 1
ATOM 1043 N N . PRO A 1 126 ? -6.021 0.337 -10.302 1.00 92.00 126 PRO A N 1
ATOM 1044 C CA . PRO A 1 126 ? -5.104 0.344 -9.173 1.00 92.00 126 PRO A CA 1
ATOM 1045 C C . PRO A 1 126 ? -5.382 1.512 -8.224 1.00 92.00 126 PRO A C 1
ATOM 1047 O O . PRO A 1 126 ? -5.872 2.570 -8.612 1.00 92.00 126 PRO A O 1
ATOM 1050 N N . LEU A 1 127 ? -4.969 1.338 -6.974 1.00 92.56 127 LEU A N 1
ATOM 1051 C CA . LEU A 1 127 ? -4.720 2.421 -6.038 1.00 92.56 127 LEU A CA 1
ATOM 1052 C C . LEU A 1 127 ? -3.500 3.217 -6.540 1.00 92.56 127 LEU A C 1
ATOM 1054 O O . LEU A 1 127 ? -2.359 2.777 -6.366 1.00 92.56 127 LEU A O 1
ATOM 1058 N N . ILE A 1 128 ? -3.755 4.348 -7.206 1.00 92.00 128 ILE A N 1
ATOM 1059 C CA . ILE A 1 128 ? -2.719 5.189 -7.818 1.00 92.00 128 ILE A CA 1
ATOM 1060 C C . ILE A 1 128 ? -1.960 5.963 -6.737 1.00 92.00 128 ILE A C 1
ATOM 1062 O O . ILE A 1 128 ? -2.474 6.891 -6.115 1.00 92.00 128 ILE A O 1
ATOM 1066 N N . LEU A 1 129 ? -0.707 5.571 -6.531 1.00 90.94 129 LEU A N 1
ATOM 1067 C CA . LEU A 1 129 ? 0.236 6.233 -5.640 1.00 90.94 129 LEU A CA 1
ATOM 1068 C C . LEU A 1 129 ? 0.599 7.621 -6.161 1.00 90.94 129 LEU A C 1
ATOM 1070 O O . LEU A 1 129 ? 0.617 8.571 -5.382 1.00 90.94 129 LEU A O 1
ATOM 1074 N N . ASP A 1 130 ? 0.877 7.713 -7.465 1.00 90.19 130 ASP A N 1
ATOM 1075 C CA . ASP A 1 130 ? 1.152 8.956 -8.180 1.00 90.19 130 ASP A CA 1
ATOM 1076 C C . ASP A 1 130 ? 1.061 8.788 -9.711 1.00 90.19 130 ASP A C 1
ATOM 1078 O O . ASP A 1 130 ? 0.996 7.664 -10.218 1.00 90.19 130 ASP A O 1
ATOM 1082 N N . ARG A 1 131 ? 1.075 9.913 -10.436 1.00 91.25 131 ARG A N 1
ATOM 1083 C CA . ARG A 1 131 ? 1.123 9.987 -11.906 1.00 91.25 131 ARG A CA 1
ATOM 1084 C C . ARG A 1 131 ? 2.497 10.456 -12.371 1.00 91.25 131 ARG A C 1
ATOM 1086 O O . ARG A 1 131 ? 2.968 11.490 -11.895 1.00 91.25 131 ARG A O 1
ATOM 1093 N N . TYR A 1 132 ? 3.090 9.753 -13.332 1.00 89.00 132 TYR A N 1
ATOM 1094 C CA . TYR A 1 132 ? 4.364 10.130 -13.943 1.00 89.00 132 TYR A CA 1
ATOM 1095 C C . TYR A 1 132 ? 4.267 10.168 -15.464 1.00 89.00 132 TYR A C 1
ATOM 1097 O O . TYR A 1 132 ? 3.796 9.226 -16.102 1.00 89.00 132 TYR A O 1
ATOM 1105 N N . LYS A 1 133 ? 4.762 11.267 -16.029 1.00 89.94 133 LYS A N 1
ATOM 1106 C CA . LYS A 1 133 ? 5.040 11.392 -17.458 1.00 89.94 133 LYS A CA 1
ATOM 1107 C C . LYS A 1 133 ? 6.415 10.788 -17.724 1.00 89.94 133 LYS A C 1
ATOM 1109 O O . LYS A 1 133 ? 7.301 10.967 -16.895 1.00 89.94 133 LYS A O 1
ATOM 1114 N N . TYR A 1 134 ? 6.590 10.072 -18.825 1.00 85.62 134 TYR A N 1
ATOM 1115 C CA . TYR A 1 134 ? 7.890 9.532 -19.229 1.00 85.62 134 TYR A CA 1
ATOM 1116 C C . TYR A 1 134 ? 8.105 9.737 -20.727 1.00 85.62 134 TYR A C 1
ATOM 1118 O O . TYR A 1 134 ? 7.137 9.766 -21.493 1.00 85.62 134 TYR A O 1
ATOM 1126 N N . ASP A 1 135 ? 9.371 9.838 -21.121 1.00 82.50 135 ASP A N 1
ATOM 1127 C CA . ASP A 1 135 ? 9.782 9.941 -22.516 1.00 82.50 135 ASP A CA 1
ATOM 1128 C C . ASP A 1 135 ? 10.918 8.956 -22.817 1.00 82.50 135 ASP A C 1
ATOM 1130 O O . ASP A 1 135 ? 11.783 8.730 -21.971 1.00 82.50 135 ASP A O 1
ATOM 1134 N N . HIS A 1 136 ? 10.887 8.358 -24.010 1.00 82.06 136 HIS A N 1
ATOM 1135 C CA . HIS A 1 136 ? 11.829 7.364 -24.536 1.00 82.06 136 HIS A CA 1
ATOM 1136 C C . HIS A 1 136 ? 12.391 6.380 -23.483 1.00 82.06 136 HIS A C 1
ATOM 1138 O O . HIS A 1 136 ? 11.775 5.348 -23.199 1.00 82.06 136 HIS A O 1
ATOM 1144 N N . TYR A 1 137 ? 13.564 6.685 -22.916 1.00 76.88 137 TYR A N 1
ATOM 1145 C CA . TYR A 1 137 ? 14.293 5.845 -21.955 1.00 76.88 137 TYR A CA 1
ATOM 1146 C C . TYR A 1 137 ? 14.533 6.520 -20.588 1.00 76.88 137 TYR A C 1
ATOM 1148 O O . TYR A 1 137 ? 15.234 5.971 -19.733 1.00 76.88 137 TYR A O 1
ATOM 1156 N N . ILE A 1 138 ? 13.947 7.703 -20.370 1.00 79.06 138 ILE A N 1
ATOM 1157 C CA . ILE A 1 138 ? 14.095 8.501 -19.151 1.00 79.06 138 ILE A CA 1
ATOM 1158 C C . ILE A 1 138 ? 13.002 8.094 -18.159 1.00 79.06 138 ILE A C 1
ATOM 1160 O O . ILE A 1 138 ? 11.817 8.372 -18.361 1.00 79.06 138 ILE A O 1
ATOM 1164 N N . TYR A 1 139 ? 13.407 7.452 -17.062 1.00 85.06 139 TYR A N 1
ATOM 1165 C CA . TYR A 1 139 ? 12.493 6.932 -16.048 1.00 85.06 139 TYR A CA 1
ATOM 1166 C C . TYR A 1 139 ? 12.789 7.513 -14.659 1.00 85.06 139 TYR A C 1
ATOM 1168 O O . TYR A 1 139 ? 13.934 7.755 -14.273 1.00 85.06 139 TYR A O 1
ATOM 1176 N N . TYR A 1 140 ? 11.735 7.744 -13.876 1.00 83.31 140 TYR A N 1
ATOM 1177 C CA . TYR A 1 140 ? 11.863 8.255 -12.512 1.00 83.31 140 TYR A CA 1
ATOM 1178 C C . TYR A 1 140 ? 12.152 7.114 -11.533 1.00 83.31 140 TYR A C 1
ATOM 1180 O O . TYR A 1 140 ? 11.481 6.081 -11.566 1.00 83.31 140 TYR A O 1
ATOM 1188 N N . LEU A 1 141 ? 13.110 7.313 -10.623 1.00 85.12 141 LEU A N 1
ATOM 1189 C CA . LEU A 1 141 ? 13.301 6.446 -9.460 1.00 85.12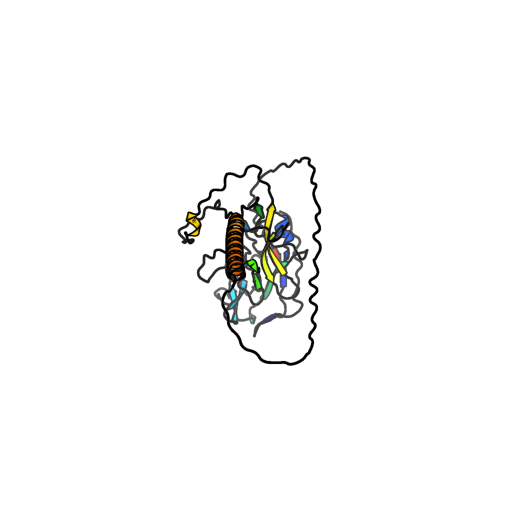 141 LEU A CA 1
ATOM 1190 C C . LEU A 1 141 ? 12.302 6.847 -8.369 1.00 85.12 141 LEU A C 1
ATOM 1192 O O . LEU A 1 141 ? 12.349 7.967 -7.862 1.00 85.12 141 LEU A O 1
ATOM 1196 N N . VAL A 1 142 ? 11.410 5.935 -7.980 1.00 88.88 142 VAL A N 1
ATOM 1197 C CA . VAL A 1 142 ? 10.318 6.238 -7.035 1.00 88.88 142 VAL A CA 1
ATOM 1198 C C . VAL A 1 142 ? 10.179 5.158 -5.952 1.00 88.88 142 VAL A C 1
ATOM 1200 O O . VAL A 1 142 ? 10.533 4.002 -6.203 1.00 88.88 142 VAL A O 1
ATOM 1203 N N . PRO A 1 143 ? 9.675 5.479 -4.741 1.00 91.50 143 PRO A N 1
ATOM 1204 C CA . PRO A 1 143 ? 9.586 4.519 -3.645 1.00 91.50 143 PRO A CA 1
ATOM 1205 C C . PRO A 1 143 ? 8.296 3.685 -3.727 1.00 91.50 143 PRO A C 1
ATOM 1207 O O . PRO A 1 143 ? 7.278 4.026 -3.125 1.00 91.50 143 PRO A O 1
ATOM 1210 N N . CYS A 1 144 ? 8.348 2.552 -4.428 1.00 93.88 144 CYS A N 1
ATOM 1211 C CA . CYS A 1 144 ? 7.277 1.555 -4.409 1.00 93.88 144 CYS A CA 1
ATOM 1212 C C . CYS A 1 144 ? 7.079 0.974 -2.993 1.00 93.88 144 CYS A C 1
ATOM 1214 O O . CYS A 1 144 ? 8.062 0.594 -2.351 1.00 93.88 144 CYS A O 1
ATOM 1216 N N . PRO A 1 145 ? 5.836 0.791 -2.508 1.00 94.44 145 PRO A N 1
ATOM 1217 C CA . PRO A 1 145 ? 5.575 0.070 -1.267 1.00 94.44 145 PRO A CA 1
ATOM 1218 C C . PRO A 1 145 ? 6.084 -1.376 -1.314 1.00 94.44 145 PRO A C 1
ATOM 1220 O O . PRO A 1 145 ? 5.992 -2.051 -2.345 1.00 94.44 145 PRO A O 1
ATOM 1223 N N . TYR A 1 146 ? 6.613 -1.856 -0.188 1.00 93.69 146 TYR A N 1
ATOM 1224 C CA . TYR A 1 146 ? 7.361 -3.114 -0.089 1.00 93.69 146 TYR A CA 1
ATOM 1225 C C . TYR A 1 146 ? 6.904 -3.952 1.124 1.00 93.69 146 TYR A C 1
ATOM 1227 O O . TYR A 1 146 ? 5.745 -3.892 1.539 1.00 93.69 146 TYR A O 1
ATOM 1235 N N . LYS A 1 147 ? 7.798 -4.774 1.695 1.00 89.88 147 LYS A N 1
ATOM 1236 C CA . LYS A 1 147 ? 7.554 -5.559 2.926 1.00 89.88 147 LYS A CA 1
ATOM 1237 C C . LYS A 1 147 ? 7.008 -4.647 4.040 1.00 89.88 147 LYS A C 1
ATOM 1239 O O . LYS A 1 147 ? 7.301 -3.463 4.039 1.00 89.88 147 LYS A O 1
ATOM 1244 N N . LYS A 1 148 ? 6.229 -5.156 5.004 1.00 89.44 148 LYS A N 1
ATOM 1245 C CA . LYS A 1 148 ? 5.790 -4.416 6.219 1.00 89.44 148 LYS A CA 1
ATOM 1246 C C . LYS A 1 148 ? 5.035 -3.077 6.008 1.00 89.44 148 LYS A C 1
ATOM 1248 O O . LYS A 1 148 ? 4.726 -2.413 7.003 1.00 89.44 148 LYS A O 1
ATOM 1253 N N . TRP A 1 149 ? 4.709 -2.664 4.775 1.00 92.75 149 TRP A N 1
ATOM 1254 C CA . TRP A 1 149 ? 3.954 -1.430 4.478 1.00 92.75 149 TRP A CA 1
ATOM 1255 C C . TRP A 1 149 ? 2.576 -1.423 5.157 1.00 92.75 149 TRP A C 1
ATOM 1257 O O . TRP A 1 149 ? 2.165 -0.424 5.755 1.00 92.75 149 TRP A O 1
ATOM 1267 N N . ILE A 1 150 ? 1.918 -2.586 5.157 1.00 92.81 150 ILE A N 1
ATOM 1268 C CA . ILE A 1 150 ? 0.758 -2.906 5.990 1.00 92.81 150 ILE A CA 1
ATOM 1269 C C . ILE A 1 150 ? 1.233 -3.848 7.100 1.00 92.81 150 ILE A C 1
ATOM 1271 O O . ILE A 1 150 ? 1.709 -4.945 6.833 1.00 92.81 150 ILE A O 1
ATOM 1275 N N . LYS A 1 151 ? 1.104 -3.422 8.362 1.00 86.69 151 LYS A N 1
ATOM 1276 C CA . LYS A 1 151 ? 1.609 -4.145 9.551 1.00 86.69 151 LYS A CA 1
ATOM 1277 C C . LYS A 1 151 ? 0.573 -5.089 10.187 1.00 86.69 151 LYS A C 1
ATOM 1279 O O . LYS A 1 151 ? 0.508 -5.186 11.408 1.00 86.69 151 LYS A O 1
ATOM 1284 N N . ASN A 1 152 ? -0.285 -5.708 9.375 1.00 80.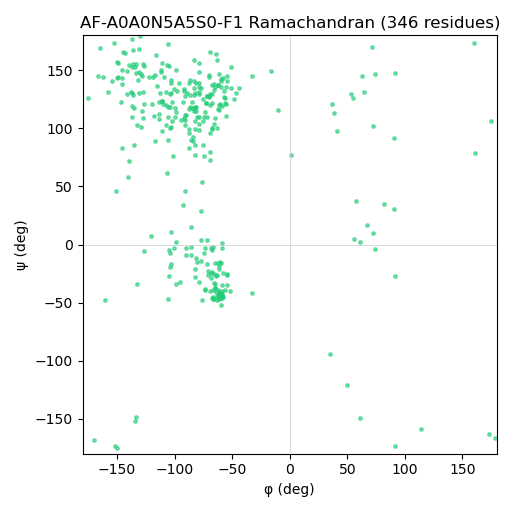25 152 ASN A N 1
ATOM 1285 C CA . ASN A 1 152 ? -1.379 -6.582 9.822 1.00 80.25 152 A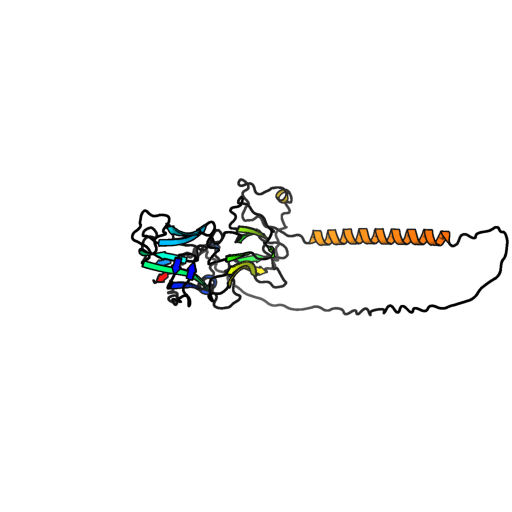SN A CA 1
ATOM 1286 C C . ASN A 1 152 ? -1.519 -7.793 8.882 1.00 80.25 152 ASN A C 1
ATOM 1288 O O . ASN A 1 152 ? -2.553 -8.006 8.252 1.00 80.25 152 ASN A O 1
ATOM 1292 N N . GLU A 1 153 ? -0.432 -8.557 8.765 1.00 75.69 153 GLU A N 1
ATOM 1293 C CA . GLU A 1 153 ? -0.241 -9.601 7.747 1.00 75.69 153 GLU A CA 1
ATOM 1294 C C . GLU A 1 153 ? -1.220 -10.787 7.881 1.00 75.69 153 GLU A C 1
ATOM 1296 O O . GLU A 1 153 ? -1.413 -11.526 6.922 1.00 75.69 153 GLU A O 1
ATOM 1301 N N . LYS A 1 154 ? -1.895 -10.948 9.030 1.00 83.12 154 LYS A N 1
ATOM 1302 C CA . LYS A 1 154 ? -2.911 -11.993 9.255 1.00 83.12 154 LYS A CA 1
ATOM 1303 C C . LYS A 1 154 ? -4.237 -11.728 8.544 1.00 83.12 154 LYS A C 1
ATOM 1305 O O . LYS A 1 154 ? -4.845 -12.665 8.038 1.00 83.12 154 LYS A O 1
ATOM 1310 N N . PHE A 1 155 ? -4.689 -10.472 8.513 1.00 84.94 155 PHE A N 1
ATOM 1311 C CA . PHE A 1 155 ? -5.959 -10.096 7.877 1.00 84.94 155 PHE A CA 1
ATOM 1312 C C . PHE A 1 155 ? -5.764 -9.386 6.538 1.00 84.94 155 PHE A C 1
ATOM 1314 O O . PHE A 1 155 ? -6.642 -9.457 5.685 1.00 84.94 155 PHE A O 1
ATOM 1321 N N . ILE A 1 156 ? -4.630 -8.705 6.342 1.00 91.25 156 ILE A N 1
ATOM 1322 C CA . ILE A 1 156 ? -4.314 -7.982 5.111 1.00 91.25 156 ILE A CA 1
ATOM 1323 C C . ILE A 1 156 ? -2.860 -8.248 4.722 1.00 91.25 156 ILE A C 1
ATOM 1325 O O . ILE A 1 156 ? -1.931 -7.733 5.346 1.00 91.25 156 ILE A O 1
ATOM 1329 N N . THR A 1 157 ? -2.658 -9.001 3.643 1.00 92.25 157 THR A N 1
ATOM 1330 C CA . THR A 1 157 ? -1.325 -9.214 3.061 1.00 92.25 157 THR A CA 1
ATOM 1331 C C . THR A 1 157 ? -1.072 -8.238 1.917 1.00 92.25 157 THR A C 1
ATOM 1333 O O . THR A 1 157 ? -1.949 -7.981 1.091 1.00 92.25 157 THR A O 1
ATOM 1336 N N . TYR A 1 158 ? 0.146 -7.700 1.851 1.00 95.31 158 TYR A N 1
ATOM 1337 C CA . TYR A 1 158 ? 0.634 -6.961 0.689 1.00 95.31 158 TYR A CA 1
ATOM 1338 C C . TYR A 1 158 ? 1.587 -7.854 -0.116 1.00 95.31 158 TYR A C 1
ATOM 1340 O O . TYR A 1 158 ? 2.745 -8.060 0.250 1.00 95.31 158 TYR A O 1
ATOM 1348 N N . ASP A 1 159 ? 1.070 -8.410 -1.209 1.00 95.44 159 ASP A N 1
ATOM 1349 C CA . ASP A 1 159 ? 1.820 -9.203 -2.180 1.00 95.44 159 ASP A CA 1
ATOM 1350 C C . ASP A 1 159 ? 2.670 -8.254 -3.044 1.00 95.44 159 ASP A C 1
ATOM 1352 O O . ASP A 1 159 ? 2.151 -7.578 -3.934 1.00 95.44 159 ASP A O 1
ATOM 1356 N N . ILE A 1 160 ? 3.983 -8.231 -2.820 1.00 96.06 160 ILE A N 1
ATOM 1357 C CA . ILE A 1 160 ? 4.940 -7.487 -3.656 1.00 96.06 160 ILE A CA 1
ATOM 1358 C C . ILE A 1 160 ? 4.966 -8.080 -5.077 1.00 96.06 160 ILE A C 1
ATOM 1360 O O . ILE A 1 160 ? 5.033 -9.307 -5.242 1.00 96.06 160 ILE A O 1
ATOM 1364 N N . SER A 1 161 ? 4.957 -7.222 -6.103 1.00 96.38 161 SER A N 1
ATOM 1365 C CA . SER A 1 161 ? 5.049 -7.633 -7.511 1.00 96.38 161 SER A CA 1
ATOM 1366 C C . SER A 1 161 ? 6.319 -8.428 -7.803 1.00 96.38 161 SER A C 1
ATOM 1368 O O . SER A 1 161 ? 7.389 -8.132 -7.278 1.00 96.38 161 SER A O 1
ATOM 1370 N N . SER A 1 162 ? 6.215 -9.429 -8.684 1.00 95.38 162 SER A N 1
ATOM 1371 C CA . SER A 1 162 ? 7.306 -10.361 -9.011 1.00 95.38 162 SER A CA 1
ATOM 1372 C C . SER A 1 162 ? 8.615 -9.668 -9.391 1.00 95.38 162 SER A C 1
ATOM 1374 O O . SER A 1 162 ? 9.668 -10.096 -8.934 1.00 95.38 162 SER A O 1
ATOM 1376 N N . HIS A 1 163 ? 8.550 -8.576 -10.155 1.00 91.25 163 HIS A N 1
ATOM 1377 C CA . HIS A 1 163 ? 9.731 -7.841 -10.607 1.00 91.25 163 HIS A CA 1
ATOM 1378 C C . HIS A 1 163 ? 10.447 -7.044 -9.500 1.00 91.25 163 HIS A C 1
ATOM 1380 O O . HIS A 1 163 ? 11.607 -6.710 -9.704 1.00 91.25 163 HIS A O 1
ATOM 1386 N N . LEU A 1 164 ? 9.807 -6.789 -8.345 1.00 91.94 164 LEU A N 1
ATOM 1387 C CA . LEU A 1 164 ? 10.411 -6.159 -7.153 1.00 91.94 164 LEU A CA 1
ATOM 1388 C C . LEU A 1 164 ? 10.791 -7.169 -6.058 1.00 91.94 164 LEU A C 1
ATOM 1390 O O . LEU A 1 164 ? 11.339 -6.791 -5.019 1.00 91.94 164 LEU A O 1
ATOM 1394 N N . LYS A 1 165 ? 10.489 -8.461 -6.245 1.00 89.62 165 LYS A N 1
ATOM 1395 C CA . LYS A 1 165 ? 10.945 -9.505 -5.318 1.00 89.62 165 LYS A CA 1
ATOM 1396 C C . LYS A 1 165 ? 12.473 -9.591 -5.332 1.00 89.62 165 LYS A C 1
ATOM 1398 O O . LYS A 1 165 ? 13.139 -9.037 -6.199 1.00 89.62 165 LYS A O 1
ATOM 1403 N N . ASN A 1 166 ? 13.020 -10.252 -4.317 1.00 84.94 166 ASN A N 1
ATOM 1404 C CA . ASN A 1 166 ? 14.457 -10.465 -4.110 1.00 84.94 166 ASN A CA 1
ATOM 1405 C C . ASN A 1 166 ? 15.308 -9.186 -3.939 1.00 84.94 166 ASN A C 1
ATOM 1407 O O . ASN A 1 166 ? 16.501 -9.302 -3.694 1.00 84.94 166 ASN A O 1
ATOM 1411 N N . GLY A 1 167 ? 14.703 -7.990 -3.941 1.00 78.50 167 GLY A N 1
ATOM 1412 C CA . GLY A 1 167 ? 15.417 -6.723 -3.766 1.00 78.50 167 GLY A CA 1
ATOM 1413 C C . GLY A 1 167 ? 15.884 -6.079 -5.070 1.00 78.50 167 GLY A C 1
ATOM 1414 O O . GLY A 1 167 ? 16.894 -5.388 -5.066 1.00 78.50 167 GLY A O 1
ATOM 1415 N N . ASN A 1 168 ? 15.150 -6.281 -6.167 1.00 79.56 168 ASN A N 1
ATOM 1416 C CA . ASN A 1 168 ? 15.387 -5.626 -7.456 1.00 79.56 168 ASN A CA 1
ATOM 1417 C C . ASN A 1 168 ? 15.066 -4.111 -7.396 1.00 79.56 168 ASN A C 1
ATOM 1419 O O . ASN A 1 168 ? 14.038 -3.650 -7.899 1.00 79.56 168 ASN A O 1
ATOM 1423 N N . GLY A 1 169 ? 15.923 -3.342 -6.727 1.00 85.38 169 GLY A N 1
ATOM 1424 C CA . GLY A 1 169 ? 15.779 -1.906 -6.492 1.00 85.38 169 GLY A CA 1
ATOM 1425 C C . GLY A 1 169 ? 16.644 -1.435 -5.318 1.00 85.38 169 GLY A C 1
ATOM 1426 O O . GLY A 1 169 ? 17.241 -2.240 -4.606 1.00 85.38 169 GLY A O 1
ATOM 1427 N N . ILE A 1 170 ? 16.708 -0.125 -5.094 1.00 85.56 170 ILE A N 1
ATOM 1428 C CA . ILE A 1 170 ? 17.520 0.472 -4.025 1.00 85.56 170 ILE A CA 1
ATOM 1429 C C . ILE A 1 170 ? 16.731 0.429 -2.707 1.00 85.56 170 ILE A C 1
ATOM 1431 O O . ILE A 1 170 ? 15.579 0.866 -2.638 1.00 85.56 170 ILE A O 1
ATOM 1435 N N . ILE A 1 171 ? 17.340 -0.094 -1.639 1.00 83.31 171 ILE A N 1
ATOM 1436 C CA . ILE A 1 171 ? 16.690 -0.277 -0.332 1.00 83.31 171 ILE A CA 1
ATOM 1437 C C . ILE A 1 171 ? 17.526 0.386 0.774 1.00 83.31 171 ILE A C 1
ATOM 1439 O O . ILE A 1 171 ? 18.683 0.024 0.959 1.00 83.31 171 ILE A O 1
ATOM 1443 N N . GLN A 1 172 ? 16.951 1.348 1.510 1.00 71.31 172 GLN A N 1
ATOM 1444 C CA . GLN A 1 172 ? 17.698 2.210 2.451 1.00 71.31 172 GLN A CA 1
ATOM 1445 C C . GLN A 1 172 ? 17.632 1.800 3.944 1.00 71.31 172 GLN A C 1
ATOM 1447 O O . GLN A 1 172 ? 18.590 2.011 4.678 1.00 71.31 172 GLN A O 1
ATOM 1452 N N . ASP A 1 173 ? 16.516 1.243 4.433 1.00 63.09 173 ASP A N 1
ATOM 1453 C CA . ASP A 1 173 ? 16.208 1.160 5.884 1.00 63.09 173 ASP A CA 1
ATOM 1454 C C . ASP A 1 173 ? 16.460 -0.222 6.535 1.00 63.09 173 ASP A C 1
ATOM 1456 O O . ASP A 1 173 ? 15.518 -0.983 6.782 1.00 63.09 173 ASP A O 1
ATOM 1460 N N . ASN A 1 174 ? 17.736 -0.550 6.784 1.00 58.22 174 ASN A N 1
ATOM 1461 C CA . ASN A 1 174 ? 18.275 -1.668 7.593 1.00 58.22 174 ASN A CA 1
ATOM 1462 C C . ASN A 1 174 ? 17.239 -2.631 8.238 1.00 58.22 174 ASN A C 1
ATOM 1464 O O . ASN A 1 174 ? 16.961 -2.595 9.440 1.00 58.22 174 ASN A O 1
ATOM 1468 N N . GLY A 1 175 ? 16.665 -3.532 7.430 1.00 54.97 175 GLY A N 1
ATOM 1469 C CA . GLY A 1 175 ? 15.738 -4.596 7.855 1.00 54.97 175 GLY A CA 1
ATOM 1470 C C . GLY A 1 175 ? 14.307 -4.165 8.235 1.00 54.97 175 GLY A C 1
ATOM 1471 O O . GLY A 1 175 ? 13.455 -5.024 8.508 1.00 54.97 175 GLY A O 1
ATOM 1472 N N . LYS A 1 176 ? 14.001 -2.865 8.246 1.00 67.44 176 LYS A N 1
ATOM 1473 C CA . LYS A 1 176 ? 12.698 -2.293 8.637 1.00 67.44 176 LYS A CA 1
ATOM 1474 C C . LYS A 1 176 ? 11.834 -1.838 7.457 1.00 67.44 176 LYS A C 1
ATOM 1476 O O . LYS A 1 176 ? 10.623 -1.742 7.663 1.00 67.44 176 LYS A O 1
ATOM 1481 N N . TYR A 1 177 ? 12.441 -1.678 6.274 1.00 74.25 177 TYR A N 1
ATOM 1482 C CA . TYR A 1 177 ? 11.859 -1.369 4.957 1.00 74.25 177 TYR A CA 1
ATOM 1483 C C . TYR A 1 177 ? 10.323 -1.439 4.881 1.00 74.25 177 TYR A C 1
ATOM 1485 O O . TYR A 1 177 ? 9.767 -2.534 4.981 1.00 74.25 177 TYR A O 1
ATOM 1493 N N . SER A 1 178 ? 9.657 -0.307 4.615 1.00 83.94 178 SER A N 1
ATOM 1494 C CA . SER A 1 178 ? 8.265 -0.265 4.124 1.00 83.94 178 SER A CA 1
ATOM 1495 C C . SER A 1 178 ? 8.137 0.063 2.630 1.00 83.94 178 SER A C 1
ATOM 1497 O O . SER A 1 178 ? 7.050 -0.053 2.066 1.00 83.94 178 SER A O 1
ATOM 1499 N N . PHE A 1 179 ? 9.246 0.416 1.976 1.00 89.81 179 PHE A N 1
ATOM 1500 C CA . PHE A 1 179 ? 9.340 0.786 0.563 1.00 89.81 179 PHE A CA 1
ATOM 1501 C C . PHE A 1 179 ? 10.646 0.264 -0.064 1.00 89.81 179 PHE A C 1
ATOM 1503 O O . PHE A 1 179 ? 11.574 -0.138 0.644 1.00 89.81 179 PHE A O 1
ATOM 1510 N N . ILE A 1 180 ? 10.695 0.266 -1.395 1.00 89.88 180 ILE A N 1
ATOM 1511 C CA . ILE A 1 180 ? 11.854 -0.011 -2.248 1.00 89.88 180 ILE A CA 1
ATOM 1512 C C . ILE A 1 180 ? 11.873 1.026 -3.374 1.00 89.88 180 ILE A C 1
ATOM 1514 O O . ILE A 1 180 ? 10.854 1.253 -4.023 1.00 89.88 180 ILE A O 1
ATOM 1518 N N . PHE A 1 181 ? 13.013 1.670 -3.608 1.00 89.81 181 PHE A N 1
ATOM 1519 C CA . PHE A 1 181 ? 13.169 2.589 -4.731 1.00 89.81 181 PHE A CA 1
ATOM 1520 C C . PHE A 1 181 ? 13.404 1.804 -6.022 1.00 89.81 181 PHE A C 1
ATOM 1522 O O . PHE A 1 181 ? 14.262 0.922 -6.073 1.00 89.81 181 PHE A O 1
ATOM 1529 N N . THR A 1 182 ? 12.642 2.107 -7.069 1.00 90.44 182 THR A N 1
ATOM 1530 C CA . THR A 1 182 ? 12.705 1.396 -8.353 1.00 90.44 182 THR A CA 1
ATOM 1531 C C . THR A 1 182 ? 12.434 2.361 -9.513 1.00 90.44 182 THR A C 1
ATOM 1533 O O . THR A 1 182 ? 11.625 3.278 -9.339 1.00 90.44 182 THR A O 1
ATOM 1536 N N . PRO A 1 183 ? 13.107 2.220 -10.672 1.00 90.62 183 PRO A N 1
ATOM 1537 C CA . PRO A 1 183 ? 12.751 2.970 -11.869 1.00 90.62 183 PRO A CA 1
ATOM 1538 C C . PRO A 1 183 ? 11.399 2.483 -12.403 1.00 90.62 183 PRO A C 1
ATOM 1540 O O . PRO A 1 183 ? 11.188 1.279 -12.579 1.00 90.62 183 PRO A O 1
ATOM 1543 N N . ILE A 1 184 ? 10.481 3.412 -12.669 1.00 91.06 184 ILE A N 1
ATOM 1544 C CA . ILE A 1 184 ? 9.133 3.094 -13.158 1.00 91.06 184 ILE A CA 1
ATOM 1545 C C . ILE A 1 184 ? 9.012 3.251 -14.674 1.00 91.06 184 ILE A C 1
ATOM 1547 O O . ILE A 1 184 ? 9.071 4.354 -15.203 1.00 91.06 184 ILE A O 1
ATOM 1551 N N . TYR A 1 185 ? 8.798 2.126 -15.356 1.00 90.69 185 TYR A N 1
ATOM 1552 C CA . TYR A 1 185 ? 8.704 2.019 -16.814 1.00 90.69 185 TYR A CA 1
ATOM 1553 C C . TYR A 1 185 ? 7.595 1.040 -17.245 1.00 90.69 185 TYR A C 1
ATOM 1555 O O . TYR A 1 185 ? 7.281 0.111 -16.489 1.00 90.69 185 TYR A O 1
ATOM 1563 N N 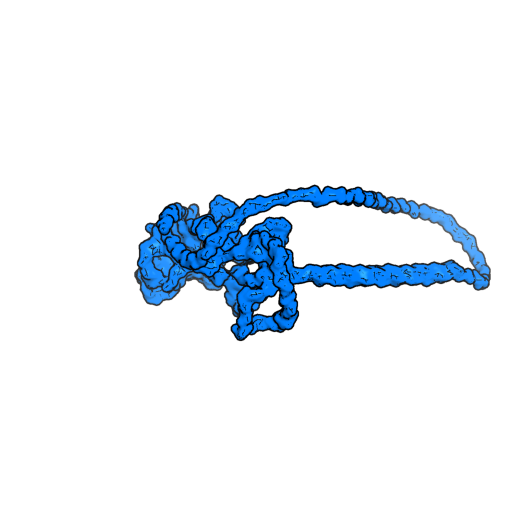. PRO A 1 186 ? 7.010 1.182 -18.451 1.00 91.88 186 PRO A N 1
ATOM 1564 C CA . PRO A 1 186 ? 6.019 0.235 -18.963 1.00 91.88 186 PRO A CA 1
ATOM 1565 C C . PRO A 1 186 ? 6.581 -1.192 -18.970 1.00 91.88 186 PRO A C 1
ATOM 1567 O O . PRO A 1 186 ? 7.597 -1.472 -19.606 1.00 91.88 186 PRO A O 1
ATOM 1570 N N . ARG A 1 187 ? 5.940 -2.124 -18.253 1.00 89.44 187 ARG A N 1
ATOM 1571 C CA . ARG A 1 187 ? 6.434 -3.512 -18.146 1.00 89.44 187 ARG A CA 1
ATOM 1572 C C . ARG A 1 187 ? 6.143 -4.342 -19.404 1.00 89.44 187 ARG A C 1
ATOM 1574 O O . ARG A 1 187 ? 6.728 -5.413 -19.566 1.00 89.44 187 ARG A O 1
ATOM 1581 N N . LYS A 1 188 ? 5.264 -3.839 -20.272 1.00 90.81 188 LYS A N 1
ATOM 1582 C CA . LYS A 1 188 ? 4.888 -4.330 -21.602 1.00 90.81 188 LYS A CA 1
ATOM 1583 C C . LYS A 1 188 ? 4.594 -3.134 -22.513 1.00 90.81 188 LYS A C 1
ATOM 1585 O O . LYS A 1 188 ? 4.359 -2.020 -22.040 1.00 90.81 188 LYS A O 1
ATOM 1590 N N . LYS A 1 189 ? 4.517 -3.382 -23.824 1.00 86.38 189 LYS A N 1
ATOM 1591 C CA . LYS A 1 189 ? 4.040 -2.392 -24.800 1.00 86.38 189 LYS A CA 1
ATOM 1592 C C . LYS A 1 189 ? 2.633 -1.910 -24.403 1.00 86.38 189 LYS A C 1
ATOM 1594 O O . LYS A 1 189 ? 1.738 -2.734 -24.233 1.00 86.38 189 LYS A O 1
ATOM 1599 N N . TYR A 1 190 ? 2.463 -0.593 -24.274 1.00 86.38 190 TYR A N 1
ATOM 1600 C CA . TYR A 1 190 ? 1.221 0.086 -23.866 1.00 86.38 190 TYR A CA 1
ATOM 1601 C C . TYR A 1 190 ? 0.741 -0.141 -22.409 1.00 86.38 190 TYR A C 1
ATOM 1603 O O . TYR A 1 190 ? -0.410 0.176 -22.101 1.00 86.38 190 TYR A O 1
ATOM 1611 N N . ASP A 1 191 ? 1.586 -0.633 -21.489 1.00 92.12 191 ASP A N 1
ATOM 1612 C CA . ASP A 1 191 ? 1.234 -0.687 -20.057 1.00 92.12 191 ASP A CA 1
ATOM 1613 C C . ASP A 1 191 ? 1.071 0.732 -19.473 1.00 92.12 191 ASP A C 1
ATOM 1615 O O . ASP A 1 191 ? 2.051 1.436 -19.235 1.00 92.12 191 ASP A O 1
ATOM 1619 N N . LYS A 1 192 ? -0.173 1.128 -19.170 1.00 94.44 192 LYS A N 1
ATOM 1620 C CA . LYS A 1 192 ? -0.510 2.414 -18.519 1.00 94.44 192 LYS A CA 1
ATOM 1621 C C . LYS A 1 192 ? -0.180 2.474 -17.021 1.00 94.44 192 LYS A C 1
ATOM 1623 O O . LYS A 1 192 ? -0.332 3.528 -16.411 1.00 94.44 192 LYS A O 1
ATOM 1628 N N . TYR A 1 193 ? 0.223 1.358 -16.407 1.00 95.56 193 TYR A N 1
ATOM 1629 C CA . TYR A 1 193 ? 0.399 1.256 -14.956 1.00 95.56 193 TYR A CA 1
ATOM 1630 C C . TYR A 1 193 ? 1.661 0.487 -14.560 1.00 95.56 193 TYR A C 1
ATOM 1632 O O . TYR A 1 193 ? 1.866 -0.648 -14.994 1.00 95.56 193 TYR A O 1
ATOM 1640 N N . PHE A 1 194 ? 2.453 1.050 -13.644 1.00 95.62 194 PHE A N 1
ATOM 1641 C CA . PHE A 1 194 ? 3.518 0.321 -12.952 1.00 95.62 194 PHE A CA 1
ATOM 1642 C C . PHE A 1 194 ? 3.000 -0.211 -11.616 1.00 95.62 194 PHE A C 1
ATOM 1644 O O . PHE A 1 194 ? 2.805 0.554 -10.674 1.00 95.62 194 PHE A O 1
ATOM 1651 N N . ILE A 1 195 ? 2.776 -1.520 -11.506 1.00 96.88 195 ILE A N 1
ATOM 1652 C CA . ILE A 1 195 ? 2.200 -2.133 -10.300 1.00 96.88 195 ILE A CA 1
ATOM 1653 C C . ILE A 1 195 ? 3.306 -2.570 -9.329 1.00 96.88 195 ILE A C 1
ATOM 1655 O O . ILE A 1 195 ? 3.959 -3.588 -9.557 1.00 96.88 195 ILE A O 1
ATOM 1659 N N . CYS A 1 196 ? 3.468 -1.855 -8.213 1.00 96.88 196 CYS A N 1
ATOM 1660 C CA . CYS A 1 196 ? 4.391 -2.202 -7.122 1.00 96.88 196 CYS A CA 1
ATOM 1661 C C . CYS A 1 196 ? 3.997 -3.506 -6.400 1.00 96.88 196 CYS A C 1
ATOM 1663 O O . CYS A 1 196 ? 4.849 -4.263 -5.926 1.00 96.88 196 CYS A O 1
ATOM 1665 N N . GLY A 1 197 ? 2.694 -3.780 -6.311 1.00 96.81 197 GLY A N 1
ATOM 1666 C CA . GLY A 1 197 ? 2.159 -4.955 -5.634 1.00 96.81 197 GLY A CA 1
ATOM 1667 C C . GLY A 1 197 ? 0.639 -4.931 -5.546 1.00 96.81 197 GLY A C 1
ATOM 1668 O O . GLY A 1 197 ? -0.032 -4.194 -6.270 1.00 96.81 197 GLY A O 1
ATOM 1669 N N . LYS A 1 198 ? 0.078 -5.753 -4.660 1.00 96.69 198 LYS A N 1
ATOM 1670 C CA . LYS A 1 198 ? -1.369 -5.845 -4.445 1.00 96.69 198 LYS A CA 1
ATOM 1671 C C . LYS A 1 198 ? -1.724 -6.124 -2.985 1.00 96.69 198 LYS A C 1
ATOM 1673 O O . LYS A 1 198 ? -1.106 -6.960 -2.329 1.00 96.69 198 LYS A O 1
ATOM 1678 N N . ILE A 1 199 ? -2.748 -5.444 -2.488 1.00 96.06 199 ILE A N 1
ATOM 1679 C CA . ILE A 1 199 ? -3.349 -5.667 -1.174 1.00 96.06 199 ILE A CA 1
ATOM 1680 C C . ILE A 1 199 ? -4.404 -6.767 -1.326 1.00 96.06 199 ILE A C 1
ATOM 1682 O O . ILE A 1 199 ? -5.383 -6.591 -2.053 1.00 96.06 199 ILE A O 1
ATOM 1686 N N . LYS A 1 200 ? -4.226 -7.888 -0.629 1.00 94.50 200 LYS A N 1
ATOM 1687 C CA . LYS A 1 200 ? -5.271 -8.894 -0.399 1.00 94.50 200 LYS A CA 1
ATOM 1688 C C . LYS A 1 200 ? -5.990 -8.563 0.904 1.00 94.50 200 LYS A C 1
ATOM 1690 O O . LYS A 1 200 ? -5.335 -8.304 1.911 1.00 94.50 200 LYS A O 1
ATOM 1695 N N . GLN A 1 201 ? -7.314 -8.607 0.887 1.00 92.69 201 GLN A N 1
ATOM 1696 C CA . GLN A 1 201 ? -8.177 -8.346 2.042 1.00 92.69 201 GLN A CA 1
ATOM 1697 C C . GLN A 1 201 ? -8.970 -9.616 2.405 1.00 92.69 201 GLN A C 1
ATOM 1699 O O . GLN A 1 201 ? -9.024 -10.534 1.583 1.00 92.69 201 GLN A O 1
ATOM 1704 N N . PRO A 1 202 ? -9.547 -9.719 3.616 1.00 89.19 202 PRO A N 1
ATOM 1705 C CA . PRO A 1 202 ? -10.187 -10.946 4.068 1.00 89.19 202 PRO A CA 1
ATOM 1706 C C . PRO A 1 202 ? -11.587 -11.111 3.459 1.00 89.19 202 PRO A C 1
ATOM 1708 O O . PRO A 1 202 ? -12.296 -10.133 3.213 1.00 89.19 202 PRO A O 1
ATOM 1711 N N . GLY A 1 203 ? -11.994 -12.364 3.244 1.00 84.12 203 GLY A N 1
ATOM 1712 C CA . GLY A 1 203 ? -13.268 -12.699 2.605 1.00 84.12 203 GLY A CA 1
ATOM 1713 C C . GLY A 1 203 ? -13.379 -12.153 1.177 1.00 84.12 203 GLY A C 1
ATOM 1714 O O . GLY A 1 203 ? -12.385 -11.992 0.469 1.00 84.12 203 GLY A O 1
ATOM 1715 N N . ASN A 1 204 ? -14.603 -11.828 0.763 1.00 83.00 204 ASN A N 1
ATOM 1716 C CA . ASN A 1 204 ? -14.915 -11.423 -0.612 1.00 83.00 204 ASN A CA 1
ATOM 1717 C C . ASN A 1 204 ? -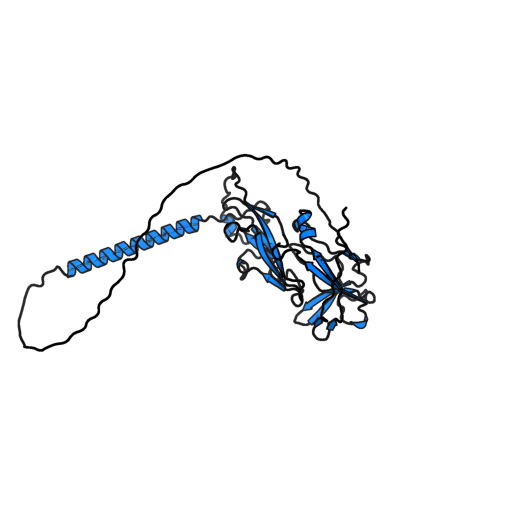14.716 -9.916 -0.890 1.00 83.00 204 ASN A C 1
ATOM 1719 O O . ASN A 1 204 ? -15.165 -9.419 -1.919 1.00 83.00 204 ASN A O 1
ATOM 1723 N N . ILE A 1 205 ? -14.018 -9.178 -0.012 1.00 87.62 205 ILE A N 1
ATOM 1724 C CA . ILE A 1 205 ? -13.704 -7.742 -0.204 1.00 87.62 205 ILE A CA 1
ATOM 1725 C C . ILE A 1 205 ? -12.805 -7.526 -1.441 1.00 87.62 205 ILE A C 1
ATOM 1727 O O . ILE A 1 205 ? -12.841 -6.471 -2.076 1.00 87.62 205 ILE A O 1
ATOM 1731 N N . GLY A 1 206 ? -12.022 -8.543 -1.812 1.00 89.69 206 GLY A N 1
ATOM 1732 C CA . GLY A 1 206 ? -11.253 -8.574 -3.053 1.00 89.69 206 GLY A CA 1
ATOM 1733 C C . GLY A 1 206 ? -9.828 -8.026 -2.944 1.00 89.69 206 GLY A C 1
ATOM 1734 O O . GLY A 1 206 ? -9.298 -7.747 -1.864 1.00 89.69 206 GLY A O 1
ATOM 1735 N N . VAL A 1 207 ? -9.183 -7.924 -4.106 1.00 93.81 207 VAL A N 1
ATOM 1736 C CA . VAL A 1 207 ? -7.759 -7.598 -4.252 1.00 93.81 207 VAL A CA 1
ATOM 1737 C C . VAL A 1 207 ? -7.600 -6.230 -4.902 1.00 93.81 207 VAL A C 1
ATOM 1739 O O . VAL A 1 207 ? -8.175 -5.968 -5.954 1.00 93.81 207 VAL A O 1
ATOM 1742 N N . ILE A 1 208 ? -6.779 -5.377 -4.295 1.00 94.75 208 ILE A N 1
ATOM 1743 C CA . ILE A 1 208 ? -6.468 -4.035 -4.791 1.00 94.75 208 ILE A CA 1
ATOM 1744 C C . ILE A 1 208 ? -5.045 -4.019 -5.342 1.00 94.75 208 ILE A C 1
ATOM 1746 O O . ILE A 1 208 ? -4.099 -4.264 -4.597 1.00 94.75 208 ILE A O 1
ATOM 1750 N N . LEU A 1 209 ? -4.873 -3.709 -6.627 1.00 95.81 209 LEU A N 1
ATOM 1751 C CA . LEU A 1 209 ? -3.551 -3.418 -7.193 1.00 95.81 209 LEU A CA 1
ATOM 1752 C C . LEU A 1 209 ? -3.050 -2.066 -6.661 1.00 95.81 209 LEU A C 1
ATOM 1754 O O . LEU A 1 209 ? -3.852 -1.163 -6.449 1.00 95.81 209 LEU A O 1
ATOM 1758 N N . VAL A 1 210 ? -1.743 -1.907 -6.455 1.00 95.69 210 VAL A N 1
ATOM 1759 C CA . VAL A 1 210 ? -1.127 -0.659 -5.968 1.00 95.69 210 VAL A CA 1
ATOM 1760 C C . VAL A 1 210 ? 0.049 -0.304 -6.866 1.00 95.69 210 VAL A C 1
ATOM 1762 O O . VAL A 1 210 ? 0.893 -1.160 -7.142 1.00 95.69 210 VAL A O 1
ATOM 1765 N N . GLY A 1 211 ? 0.116 0.942 -7.332 1.00 95.62 211 GLY A N 1
ATOM 1766 C CA . GLY A 1 211 ? 1.098 1.323 -8.341 1.00 95.62 211 GLY A CA 1
ATOM 1767 C C . GLY A 1 211 ? 1.015 2.773 -8.796 1.00 95.62 211 GLY A C 1
ATOM 1768 O O . GLY A 1 211 ? 0.341 3.588 -8.177 1.00 95.62 211 GLY A O 1
ATOM 1769 N N . TYR A 1 212 ? 1.694 3.072 -9.896 1.00 94.62 212 TYR A N 1
ATOM 1770 C CA . TYR A 1 212 ? 1.746 4.389 -10.529 1.00 94.62 212 TYR A CA 1
ATOM 1771 C C . TYR A 1 212 ? 1.034 4.376 -11.879 1.00 94.62 212 TYR A C 1
ATOM 1773 O O . TYR A 1 212 ? 1.023 3.348 -12.556 1.00 94.62 212 TYR A O 1
ATOM 1781 N N . GLU A 1 213 ? 0.472 5.514 -12.277 1.00 94.19 213 GLU A N 1
ATOM 1782 C CA . GLU A 1 213 ? -0.054 5.743 -13.628 1.00 94.19 213 GLU A CA 1
ATOM 1783 C C . GLU A 1 213 ? 1.047 6.351 -14.508 1.00 94.19 213 GLU A C 1
ATOM 1785 O O . GLU A 1 213 ? 1.746 7.273 -14.078 1.00 94.19 213 GLU A O 1
ATOM 1790 N N . LEU A 1 214 ? 1.220 5.798 -15.710 1.00 93.69 214 LEU A N 1
ATOM 1791 C CA . LEU A 1 214 ? 2.258 6.162 -16.674 1.00 93.69 214 LEU A CA 1
ATOM 1792 C C . LEU A 1 214 ? 1.631 6.855 -17.888 1.00 93.69 214 LEU A C 1
ATOM 1794 O O . LEU A 1 214 ? 0.781 6.285 -18.574 1.00 93.69 214 LEU A O 1
ATOM 1798 N N . GLU A 1 215 ? 2.093 8.066 -18.176 1.00 93.44 215 GLU A N 1
ATOM 1799 C CA . GLU A 1 215 ? 1.686 8.877 -19.323 1.00 93.44 215 GLU A CA 1
ATOM 1800 C C . GLU A 1 215 ? 2.886 9.022 -20.270 1.00 93.44 215 GLU A C 1
ATOM 1802 O O . GLU A 1 215 ? 3.879 9.657 -19.918 1.00 93.44 215 GLU A O 1
ATOM 1807 N N . TYR A 1 216 ? 2.831 8.429 -21.466 1.00 90.56 216 TYR A N 1
ATOM 1808 C CA . TYR A 1 216 ? 3.874 8.680 -22.464 1.00 90.56 216 TYR A CA 1
ATOM 1809 C C . TYR A 1 216 ? 3.747 10.107 -22.993 1.00 90.56 216 TYR A C 1
ATOM 1811 O O . TYR A 1 216 ? 2.674 10.499 -23.460 1.00 90.56 216 TYR A O 1
ATOM 1819 N N . LYS A 1 217 ? 4.846 10.858 -22.966 1.00 86.81 217 LYS A N 1
ATOM 1820 C CA . LYS A 1 217 ? 4.978 12.147 -23.641 1.00 86.81 217 LYS A CA 1
ATOM 1821 C C . LYS A 1 217 ? 6.239 12.109 -24.483 1.00 86.81 217 LYS A C 1
ATOM 1823 O O . LYS A 1 217 ? 7.319 12.071 -23.919 1.00 86.81 217 LYS A O 1
ATOM 1828 N N . ASN A 1 218 ? 6.083 12.186 -25.801 1.00 78.62 218 ASN A N 1
ATOM 1829 C CA . ASN A 1 218 ? 7.185 12.552 -26.683 1.00 78.62 218 ASN A CA 1
ATOM 1830 C C . ASN A 1 218 ? 7.553 14.012 -26.374 1.00 78.62 218 ASN A C 1
ATOM 1832 O O . ASN A 1 218 ? 6.785 14.920 -26.710 1.00 78.62 218 ASN A O 1
ATOM 1836 N N . LEU A 1 219 ? 8.654 14.243 -25.663 1.00 70.19 219 LEU A N 1
ATOM 1837 C CA . LEU A 1 219 ? 9.137 15.584 -25.367 1.00 70.19 219 LEU A CA 1
ATOM 1838 C C . LEU A 1 219 ? 10.033 15.990 -26.534 1.00 70.19 219 LEU A C 1
ATOM 1840 O O . LEU A 1 219 ? 11.221 15.695 -26.557 1.00 70.19 219 LEU A O 1
ATOM 1844 N N . ASN A 1 220 ? 9.465 16.720 -27.499 1.00 63.50 220 ASN A N 1
ATOM 1845 C CA . ASN A 1 220 ? 10.175 17.221 -28.690 1.00 63.50 220 ASN A CA 1
ATOM 1846 C C . ASN A 1 220 ? 11.383 18.145 -28.374 1.00 63.50 220 ASN A C 1
ATOM 1848 O O . ASN A 1 220 ? 12.022 18.663 -29.286 1.00 63.50 220 ASN A O 1
ATOM 1852 N N . GLN A 1 221 ? 11.676 18.371 -27.091 1.00 57.47 221 GLN A N 1
ATOM 1853 C CA . GLN A 1 221 ? 12.850 19.036 -26.542 1.00 57.47 221 GLN A CA 1
ATOM 1854 C C . GLN A 1 221 ? 13.360 18.197 -25.357 1.00 57.47 221 GLN A C 1
ATOM 1856 O O . GLN A 1 221 ? 12.992 18.437 -24.208 1.00 57.47 221 GLN A O 1
ATOM 1861 N N . ILE A 1 222 ? 14.189 17.188 -25.636 1.00 54.06 222 ILE A N 1
ATOM 1862 C CA . ILE A 1 222 ? 14.970 16.509 -24.596 1.00 54.06 222 ILE A CA 1
ATOM 1863 C C . ILE A 1 222 ? 16.167 17.409 -24.275 1.00 54.06 222 ILE A C 1
ATOM 1865 O O . ILE A 1 222 ? 17.077 17.544 -25.093 1.00 54.06 222 ILE A O 1
ATOM 1869 N N . GLU A 1 223 ? 16.177 18.018 -23.086 1.00 52.62 223 GLU A N 1
ATOM 1870 C CA . GLU A 1 223 ? 17.410 18.566 -22.512 1.00 52.62 223 GLU A CA 1
ATOM 1871 C C . GLU A 1 223 ? 18.442 17.434 -22.418 1.00 52.62 223 GLU A C 1
ATOM 1873 O O . GLU A 1 223 ? 18.133 16.358 -21.898 1.00 52.62 223 GLU A O 1
ATOM 1878 N N . SER A 1 224 ? 19.642 17.654 -22.967 1.00 51.50 224 SER A N 1
ATOM 1879 C CA . SER A 1 224 ? 20.655 16.608 -23.154 1.00 51.50 224 SER A CA 1
ATOM 1880 C C . SER A 1 224 ? 20.860 15.774 -21.881 1.00 51.50 224 SER A C 1
ATOM 1882 O O . SER A 1 224 ? 21.149 16.354 -20.831 1.00 51.50 224 SER A O 1
ATOM 1884 N N . PRO A 1 225 ? 20.739 14.432 -21.940 1.00 50.84 225 PRO A N 1
ATOM 1885 C CA . PRO A 1 225 ? 20.798 13.592 -20.749 1.00 50.84 225 PRO A CA 1
ATOM 1886 C C . PRO A 1 225 ? 22.128 13.785 -20.015 1.00 50.84 225 PRO A C 1
ATOM 1888 O O . PRO A 1 225 ? 23.202 13.518 -20.555 1.00 50.84 225 PRO A O 1
ATOM 1891 N N . VAL A 1 226 ? 22.049 14.251 -18.767 1.00 49.28 226 VAL A N 1
ATOM 1892 C CA . VAL A 1 226 ? 23.218 14.516 -17.921 1.00 49.28 226 VAL A CA 1
ATOM 1893 C C . VAL A 1 226 ? 23.780 13.189 -17.407 1.00 49.28 226 VAL A C 1
ATOM 1895 O O . VAL A 1 226 ? 23.438 12.722 -16.320 1.00 49.28 226 VAL A O 1
ATOM 1898 N N . PHE A 1 227 ? 24.643 12.568 -18.209 1.00 45.25 227 PHE A N 1
ATOM 1899 C CA . PHE A 1 227 ? 25.428 11.405 -17.801 1.00 45.25 227 PHE A CA 1
ATOM 1900 C C . PHE A 1 227 ? 26.364 11.786 -16.644 1.00 45.25 227 PHE A C 1
ATOM 1902 O O . PHE A 1 227 ? 27.254 12.624 -16.792 1.00 45.25 227 PHE A O 1
ATOM 1909 N N . ASN A 1 228 ? 26.155 11.176 -15.475 1.00 49.69 228 ASN A N 1
ATOM 1910 C CA . ASN A 1 228 ? 27.027 11.326 -14.311 1.00 49.69 228 ASN A CA 1
ATOM 1911 C C . ASN A 1 228 ? 27.206 9.980 -13.595 1.00 49.69 228 ASN A C 1
ATOM 1913 O O . ASN A 1 228 ? 26.690 9.728 -12.501 1.00 49.69 228 ASN A O 1
ATOM 1917 N N . ASP A 1 229 ? 27.970 9.108 -14.246 1.00 49.72 229 ASP A N 1
ATOM 1918 C CA . ASP A 1 229 ? 28.170 7.705 -13.868 1.00 49.72 229 ASP A CA 1
ATOM 1919 C C . ASP A 1 229 ? 28.831 7.535 -12.486 1.00 49.72 229 ASP A C 1
ATOM 1921 O O . ASP A 1 229 ? 28.743 6.473 -11.864 1.00 49.72 229 ASP A O 1
ATOM 1925 N N . GLN A 1 230 ? 29.428 8.606 -11.941 1.00 49.91 230 GLN A N 1
ATOM 1926 C CA . GLN A 1 230 ? 30.009 8.634 -10.595 1.00 49.91 230 GLN A CA 1
ATOM 1927 C C . GLN A 1 230 ? 28.986 8.292 -9.495 1.00 49.91 230 GLN A C 1
ATOM 1929 O O . GLN A 1 230 ? 29.368 7.810 -8.425 1.00 49.91 230 GLN A O 1
ATOM 1934 N N . PHE A 1 231 ? 27.685 8.492 -9.741 1.00 50.28 231 PHE A N 1
ATOM 1935 C CA . PHE A 1 231 ? 26.636 8.155 -8.776 1.00 50.28 231 PHE A CA 1
ATOM 1936 C C . PHE A 1 231 ? 26.405 6.649 -8.588 1.00 50.28 231 PHE A C 1
ATOM 1938 O O . PHE A 1 231 ? 25.995 6.256 -7.497 1.00 50.28 231 PHE A O 1
ATOM 1945 N N . LEU A 1 232 ? 26.706 5.787 -9.569 1.00 45.97 232 LEU A N 1
ATOM 1946 C CA . LEU A 1 232 ? 26.450 4.339 -9.452 1.00 45.97 232 LEU A CA 1
ATOM 1947 C C . LEU A 1 232 ? 27.290 3.673 -8.349 1.00 45.97 232 LEU A C 1
ATOM 1949 O O . LEU A 1 232 ? 26.812 2.779 -7.651 1.00 45.97 232 LEU A O 1
ATOM 1953 N N . ASN A 1 233 ? 28.514 4.159 -8.130 1.00 43.38 233 ASN A N 1
ATOM 1954 C CA . ASN A 1 233 ? 29.383 3.705 -7.039 1.00 43.38 233 ASN A CA 1
ATOM 1955 C C . ASN A 1 233 ? 29.036 4.353 -5.683 1.00 43.38 233 ASN A C 1
ATOM 1957 O O . ASN A 1 233 ? 29.453 3.870 -4.625 1.00 43.38 233 ASN A O 1
ATOM 1961 N N . LYS A 1 234 ? 28.252 5.438 -5.685 1.00 45.12 234 LYS A N 1
ATOM 1962 C CA . LYS A 1 234 ? 27.894 6.204 -4.489 1.00 45.12 234 LYS A CA 1
ATOM 1963 C C . LYS A 1 234 ? 26.647 5.614 -3.829 1.00 45.12 234 LYS A C 1
ATOM 1965 O O . LYS A 1 234 ? 25.530 6.096 -4.017 1.00 45.12 234 LYS A O 1
ATOM 1970 N N . LYS A 1 235 ? 26.849 4.572 -3.009 1.00 45.44 235 LYS A N 1
ATOM 1971 C CA . LYS A 1 235 ? 25.813 4.047 -2.094 1.00 45.44 235 LYS A CA 1
ATOM 1972 C C . LYS A 1 235 ? 25.111 5.210 -1.387 1.00 45.44 235 LYS A C 1
ATOM 1974 O O . LYS A 1 235 ? 25.783 6.103 -0.877 1.00 45.44 235 LYS A O 1
ATOM 1979 N N . CYS A 1 236 ? 23.781 5.168 -1.317 1.00 48.44 236 CYS A N 1
ATOM 1980 C CA . CYS A 1 236 ? 22.977 6.202 -0.667 1.00 48.44 236 CYS A CA 1
ATOM 1981 C C . CYS A 1 236 ? 23.171 6.195 0.864 1.00 48.44 236 CYS A C 1
ATOM 1983 O O . CYS A 1 236 ? 22.341 5.665 1.602 1.00 48.44 236 CYS A O 1
ATOM 1985 N N . ASP A 1 237 ? 24.273 6.786 1.328 1.00 49.69 237 ASP A N 1
ATOM 1986 C CA . ASP A 1 237 ? 24.464 7.258 2.702 1.00 49.69 237 ASP A CA 1
ATOM 1987 C C . ASP A 1 237 ? 23.310 8.210 3.067 1.00 49.69 237 ASP A C 1
ATOM 1989 O O . ASP A 1 237 ? 22.842 8.968 2.215 1.00 49.69 237 ASP A O 1
ATOM 1993 N N . SER A 1 238 ? 22.868 8.202 4.327 1.00 47.03 238 SER A N 1
ATOM 1994 C CA . SER A 1 238 ? 21.831 9.096 4.857 1.00 47.03 238 SER A CA 1
ATOM 1995 C C . SER A 1 238 ? 22.196 10.584 4.771 1.00 47.03 238 SER A C 1
ATOM 1997 O O . SER A 1 238 ? 21.312 11.429 4.882 1.00 47.03 238 SER A O 1
ATOM 1999 N N . ARG A 1 239 ? 23.475 10.907 4.537 1.00 48.91 239 ARG A N 1
ATOM 2000 C CA . ARG A 1 239 ? 23.972 12.261 4.224 1.00 48.91 239 ARG A CA 1
ATOM 2001 C C . ARG A 1 239 ? 23.806 12.651 2.748 1.00 48.91 239 ARG A C 1
ATOM 2003 O O . ARG A 1 239 ? 24.004 13.811 2.395 1.00 48.91 239 ARG A O 1
ATOM 2010 N N . THR A 1 240 ? 23.478 11.702 1.870 1.00 51.66 240 THR A N 1
ATOM 2011 C CA . THR A 1 240 ? 23.347 11.934 0.425 1.00 51.66 240 THR A CA 1
ATOM 2012 C C . THR A 1 240 ? 21.954 12.468 0.117 1.00 51.66 240 THR A C 1
ATOM 2014 O O . THR A 1 240 ? 21.021 11.698 -0.115 1.00 51.66 240 THR A O 1
ATOM 2017 N N . ASN A 1 241 ? 21.809 13.793 0.085 1.00 47.81 241 ASN A N 1
ATOM 2018 C CA . ASN A 1 241 ? 20.613 14.420 -0.469 1.00 47.81 241 ASN A CA 1
ATOM 2019 C C . ASN A 1 241 ? 20.509 14.076 -1.963 1.00 47.81 241 ASN A C 1
ATOM 2021 O O . ASN A 1 241 ? 21.192 14.663 -2.799 1.00 47.81 241 ASN A O 1
ATOM 2025 N N . LEU A 1 242 ? 19.658 13.103 -2.293 1.00 52.12 242 LEU A N 1
ATOM 2026 C CA . LEU A 1 242 ? 19.193 12.892 -3.658 1.00 52.12 242 LEU A CA 1
ATOM 2027 C C . LEU A 1 242 ? 18.225 14.026 -3.995 1.00 52.12 242 LEU A C 1
ATOM 2029 O O . LEU A 1 242 ? 17.118 14.085 -3.456 1.00 52.12 242 LEU A O 1
ATOM 2033 N N . GLU A 1 243 ? 18.649 14.929 -4.873 1.00 50.91 243 GLU A N 1
ATOM 2034 C CA . GLU A 1 243 ? 17.767 15.963 -5.398 1.00 50.91 243 GLU A CA 1
ATOM 2035 C C . GLU A 1 243 ? 16.594 15.335 -6.155 1.00 50.91 243 GLU A C 1
ATOM 2037 O O . GLU A 1 243 ? 16.726 14.299 -6.809 1.00 50.91 243 GLU A O 1
ATOM 2042 N N . ARG A 1 244 ? 15.425 15.983 -6.089 1.00 46.25 244 ARG A N 1
ATOM 2043 C CA . ARG A 1 244 ? 14.189 15.489 -6.724 1.00 46.25 244 ARG A CA 1
ATOM 2044 C C . ARG A 1 244 ? 14.310 15.365 -8.252 1.00 46.25 244 ARG A C 1
ATOM 2046 O O . ARG A 1 244 ? 13.520 14.648 -8.860 1.00 46.25 244 ARG A O 1
ATOM 2053 N N . ASN A 1 245 ? 15.294 16.041 -8.840 1.00 48.34 245 ASN A N 1
ATOM 2054 C CA . ASN A 1 245 ? 15.554 16.088 -10.275 1.00 48.34 245 ASN A CA 1
ATOM 2055 C C . ASN A 1 245 ? 16.422 14.910 -10.764 1.00 48.34 245 ASN A C 1
ATOM 2057 O O . ASN A 1 245 ? 16.538 14.715 -11.969 1.00 48.34 245 ASN A O 1
ATOM 2061 N N . ASN A 1 246 ? 16.995 14.103 -9.859 1.00 53.50 246 ASN A N 1
ATOM 2062 C CA . ASN A 1 246 ? 17.824 12.949 -10.213 1.00 53.50 246 ASN A CA 1
ATOM 2063 C C . ASN A 1 246 ? 16.970 11.828 -10.839 1.00 53.50 246 ASN A C 1
ATOM 2065 O O . ASN A 1 246 ? 16.359 11.015 -10.137 1.00 53.50 246 ASN A O 1
ATOM 2069 N N . THR A 1 247 ? 16.926 11.786 -12.169 1.00 51.59 247 THR A N 1
ATOM 2070 C CA . THR A 1 247 ? 16.292 10.721 -12.957 1.00 51.59 247 THR A CA 1
ATOM 2071 C C . THR A 1 247 ? 17.225 9.520 -13.127 1.00 51.59 247 THR A C 1
ATOM 2073 O O . THR A 1 247 ? 18.439 9.619 -12.967 1.00 51.59 247 THR A O 1
ATOM 2076 N N . PHE A 1 248 ? 16.653 8.352 -13.428 1.00 54.50 248 PHE A N 1
ATOM 2077 C CA . PHE A 1 248 ? 17.399 7.126 -13.706 1.00 54.50 248 PHE A CA 1
ATOM 2078 C C . PHE A 1 248 ? 17.112 6.709 -15.149 1.00 54.50 248 PHE A C 1
ATOM 2080 O O . PHE A 1 248 ? 16.159 5.978 -15.429 1.00 54.50 248 PHE A O 1
ATOM 2087 N N . SER A 1 249 ? 17.932 7.213 -16.072 1.00 48.91 249 SER A N 1
ATOM 2088 C CA . SER A 1 249 ? 17.925 6.752 -17.461 1.00 48.91 249 SER A CA 1
ATOM 2089 C C . SER A 1 249 ? 18.397 5.299 -17.531 1.00 48.91 249 SER A C 1
ATOM 2091 O O . SER A 1 249 ? 19.356 4.920 -16.857 1.00 48.91 249 SER A O 1
ATOM 2093 N N . TYR A 1 250 ? 17.734 4.484 -18.349 1.00 47.44 250 TYR A N 1
ATOM 2094 C CA . TYR A 1 250 ? 18.229 3.161 -18.719 1.00 47.44 250 TYR A CA 1
ATOM 2095 C C . TYR A 1 250 ? 18.694 3.217 -20.171 1.00 47.44 250 TYR A C 1
ATOM 2097 O O . TYR A 1 250 ? 17.854 3.190 -21.070 1.00 47.44 250 TYR A O 1
ATOM 2105 N N . SER A 1 251 ? 20.007 3.287 -20.417 1.00 48.34 251 SER A N 1
ATOM 2106 C CA . SER A 1 251 ? 20.489 3.180 -21.795 1.00 48.34 251 SER A CA 1
ATOM 2107 C C . SER A 1 251 ? 20.368 1.727 -22.283 1.00 48.34 251 SER A C 1
ATOM 2109 O O . SER A 1 251 ? 20.984 0.832 -21.699 1.00 48.34 251 SER A O 1
ATOM 2111 N N . PRO A 1 252 ? 19.624 1.457 -23.374 1.00 52.00 252 PRO A N 1
ATOM 2112 C CA . PRO A 1 252 ? 19.623 0.145 -24.015 1.00 52.00 252 PRO A CA 1
ATOM 2113 C C . PRO A 1 252 ? 20.923 -0.128 -24.795 1.00 52.00 252 PRO A C 1
ATOM 2115 O O . PRO A 1 252 ? 21.082 -1.215 -25.351 1.00 52.00 252 PRO A O 1
ATOM 2118 N N . GLU A 1 253 ? 21.859 0.823 -24.864 1.00 54.72 253 GLU A N 1
ATOM 2119 C CA . GLU A 1 253 ? 23.102 0.698 -25.633 1.00 54.72 253 GLU A CA 1
ATOM 2120 C C . GLU A 1 253 ? 24.026 -0.395 -25.081 1.00 54.72 253 GLU A C 1
ATOM 2122 O O . GLU A 1 253 ? 24.747 -1.014 -25.859 1.00 54.72 253 GLU A O 1
ATOM 2127 N N . GLU A 1 254 ? 23.936 -0.745 -23.791 1.00 53.31 254 GLU A N 1
ATOM 2128 C CA . GLU A 1 254 ? 24.620 -1.925 -23.234 1.00 53.31 254 GLU A CA 1
ATOM 2129 C C . GLU A 1 254 ? 24.190 -3.229 -23.929 1.00 53.31 254 GLU A C 1
ATOM 2131 O O . GLU A 1 254 ? 25.009 -4.124 -24.144 1.00 53.31 254 GLU A O 1
ATOM 2136 N N . ILE A 1 255 ? 22.919 -3.337 -24.342 1.00 60.88 255 ILE A N 1
ATOM 2137 C CA . ILE A 1 255 ? 22.421 -4.488 -25.110 1.00 60.88 255 ILE A CA 1
ATOM 2138 C C . ILE A 1 255 ? 23.035 -4.480 -26.517 1.00 60.88 255 ILE A C 1
ATOM 2140 O O . ILE A 1 255 ? 23.425 -5.532 -27.023 1.00 60.88 255 ILE A O 1
ATOM 2144 N N . ILE A 1 256 ? 23.166 -3.304 -27.140 1.00 71.12 256 ILE A N 1
ATOM 2145 C CA . ILE A 1 256 ? 23.775 -3.146 -28.470 1.00 71.12 256 ILE A CA 1
ATOM 2146 C C . ILE A 1 256 ? 25.270 -3.497 -28.414 1.00 71.12 256 ILE A C 1
ATOM 2148 O O . ILE A 1 256 ? 25.737 -4.308 -29.214 1.00 71.12 256 ILE A O 1
ATOM 2152 N N . ALA A 1 257 ? 26.003 -2.976 -27.427 1.00 71.75 257 ALA A N 1
ATOM 2153 C CA . ALA A 1 257 ? 27.399 -3.317 -27.168 1.00 71.75 257 ALA A CA 1
ATOM 2154 C C . ALA A 1 257 ? 27.575 -4.822 -26.896 1.00 71.75 257 ALA A C 1
ATOM 2156 O O . ALA A 1 257 ? 28.448 -5.460 -27.487 1.00 71.75 257 ALA A O 1
ATOM 2157 N N . GLY A 1 258 ? 26.693 -5.421 -26.087 1.00 76.88 258 GLY A N 1
ATOM 2158 C CA . GLY A 1 258 ? 26.657 -6.864 -25.847 1.00 76.88 258 GLY A CA 1
ATOM 2159 C C . GLY A 1 258 ? 26.462 -7.681 -27.129 1.00 76.88 258 GLY A C 1
ATOM 2160 O O . GLY A 1 258 ? 27.203 -8.636 -27.367 1.00 76.88 258 GLY A O 1
ATOM 2161 N N . PHE A 1 259 ? 25.531 -7.285 -28.004 1.00 83.31 259 PHE A N 1
ATOM 2162 C CA . PHE A 1 259 ? 25.351 -7.929 -29.310 1.00 83.31 259 PHE A CA 1
ATOM 2163 C C . PHE A 1 259 ? 26.575 -7.769 -30.222 1.00 83.31 259 PHE A C 1
ATOM 2165 O O . PHE A 1 259 ? 26.965 -8.742 -30.868 1.00 83.31 259 PHE A O 1
ATOM 2172 N N . ILE A 1 260 ? 27.218 -6.598 -30.250 1.00 88.00 260 ILE A N 1
ATOM 2173 C CA . ILE A 1 260 ? 28.449 -6.366 -31.024 1.00 88.00 260 ILE A CA 1
ATOM 2174 C C . ILE A 1 260 ? 29.577 -7.288 -30.532 1.00 88.00 260 ILE A C 1
ATOM 2176 O O . ILE A 1 260 ? 30.202 -7.974 -31.341 1.00 88.00 260 ILE A O 1
ATOM 2180 N N . VAL A 1 261 ? 29.788 -7.393 -29.215 1.00 89.81 261 VAL A N 1
ATOM 2181 C CA . VAL A 1 261 ? 30.783 -8.306 -28.621 1.00 89.81 261 VAL A CA 1
ATOM 2182 C C . VAL A 1 261 ? 30.473 -9.771 -28.957 1.00 89.81 261 VAL A C 1
ATOM 2184 O O . VAL A 1 261 ? 31.374 -10.514 -29.351 1.00 89.81 261 VAL A O 1
ATOM 2187 N N . ILE A 1 262 ? 29.205 -10.190 -28.890 1.00 93.69 262 ILE A N 1
ATOM 2188 C CA . ILE A 1 262 ? 28.780 -11.548 -29.275 1.00 93.69 262 ILE A CA 1
ATOM 2189 C C . ILE A 1 262 ? 29.063 -11.824 -30.763 1.00 93.69 262 ILE A C 1
ATOM 2191 O O . ILE A 1 262 ? 29.572 -12.895 -31.099 1.00 93.69 262 ILE A O 1
ATOM 2195 N N . LEU A 1 263 ? 28.800 -10.868 -31.660 1.00 95.56 263 LEU A N 1
ATOM 2196 C CA . LEU A 1 263 ? 29.098 -10.997 -33.093 1.00 95.56 263 LEU A CA 1
ATOM 2197 C C . LEU A 1 263 ? 30.610 -11.088 -33.369 1.00 95.56 263 LEU A C 1
ATOM 2199 O O . LEU A 1 263 ? 31.034 -11.887 -34.211 1.00 95.56 263 LEU A O 1
ATOM 2203 N N . ILE A 1 264 ? 31.435 -10.346 -32.624 1.00 96.31 264 ILE A N 1
ATOM 2204 C CA . ILE A 1 264 ? 32.901 -10.441 -32.697 1.00 96.31 264 ILE A CA 1
ATOM 2205 C C . ILE A 1 264 ? 33.364 -11.841 -32.263 1.00 96.31 264 ILE A C 1
ATOM 2207 O O . ILE A 1 264 ? 34.094 -12.494 -33.011 1.00 96.31 264 ILE A O 1
ATOM 2211 N N . ILE A 1 265 ? 32.872 -12.363 -31.133 1.00 96.69 265 ILE A N 1
ATOM 2212 C CA . ILE A 1 265 ? 33.198 -13.719 -30.652 1.00 96.69 265 ILE A CA 1
ATOM 2213 C C . ILE A 1 265 ? 32.794 -14.789 -31.683 1.00 96.69 265 ILE A C 1
ATOM 2215 O O . ILE A 1 265 ? 33.585 -15.683 -31.994 1.00 96.69 265 ILE A O 1
ATOM 2219 N N . ILE A 1 266 ? 31.598 -14.679 -32.272 1.00 97.38 266 ILE A N 1
ATOM 2220 C CA . ILE A 1 266 ? 31.118 -15.604 -33.312 1.00 97.38 266 ILE A CA 1
ATOM 2221 C C . ILE A 1 266 ? 32.021 -15.564 -34.556 1.00 97.38 266 ILE A C 1
ATOM 2223 O O . ILE A 1 266 ? 32.360 -16.622 -35.092 1.00 97.38 266 ILE A O 1
ATOM 2227 N N . SER A 1 267 ? 32.452 -14.381 -35.007 1.00 97.00 267 SER A N 1
ATOM 2228 C CA . SER A 1 267 ? 33.320 -14.273 -36.190 1.00 97.00 267 SER A CA 1
ATOM 2229 C C . SER A 1 267 ? 34.712 -14.883 -35.957 1.00 97.00 267 SER A C 1
ATOM 2231 O O . SER A 1 267 ? 35.203 -15.620 -36.816 1.00 97.00 267 SER A O 1
ATOM 2233 N N . ILE A 1 268 ? 35.298 -14.704 -34.766 1.00 97.50 268 ILE A N 1
ATOM 2234 C CA . ILE A 1 268 ? 36.560 -15.351 -34.362 1.00 97.50 268 ILE A CA 1
ATOM 2235 C C . ILE A 1 268 ? 36.425 -16.883 -34.385 1.00 97.50 268 ILE A C 1
ATOM 2237 O O . ILE A 1 268 ? 37.269 -17.571 -34.965 1.00 97.50 268 ILE A O 1
ATOM 2241 N N . ILE A 1 269 ? 35.339 -17.430 -33.824 1.00 97.56 269 ILE A N 1
ATOM 2242 C CA . ILE A 1 269 ? 35.068 -18.880 -33.826 1.00 97.56 269 ILE A CA 1
ATOM 2243 C C . ILE A 1 269 ? 34.963 -19.423 -35.262 1.00 97.56 269 ILE A C 1
ATOM 2245 O O . ILE A 1 269 ? 35.534 -20.474 -35.569 1.00 97.56 269 ILE A O 1
ATOM 2249 N N . ILE A 1 270 ? 34.297 -18.700 -36.169 1.00 97.50 270 ILE A N 1
ATOM 2250 C CA . ILE A 1 270 ? 34.194 -19.082 -37.587 1.00 97.50 270 ILE A CA 1
ATOM 2251 C C . ILE A 1 270 ? 35.580 -19.120 -38.252 1.00 97.50 270 ILE A C 1
ATOM 2253 O O . ILE A 1 270 ? 35.904 -20.103 -38.923 1.00 97.50 270 ILE A O 1
ATOM 2257 N N . VAL A 1 271 ? 36.430 -18.110 -38.031 1.00 96.81 271 VAL A N 1
ATOM 2258 C CA . VAL A 1 271 ? 37.799 -18.065 -38.583 1.00 96.81 271 VAL A CA 1
ATOM 2259 C C . VAL A 1 271 ? 38.656 -19.231 -38.073 1.00 96.81 271 VAL A C 1
ATOM 2261 O O . VAL A 1 271 ? 39.366 -19.859 -38.863 1.00 96.81 271 VAL A O 1
ATOM 2264 N N . LEU A 1 272 ? 38.557 -19.582 -36.786 1.00 96.44 272 LEU A N 1
ATOM 2265 C CA . LEU A 1 272 ? 39.266 -20.731 -36.209 1.00 96.44 272 LEU A CA 1
ATOM 2266 C C . LEU A 1 272 ? 38.813 -22.063 -36.834 1.00 96.44 272 LEU A C 1
ATOM 2268 O O . LEU A 1 272 ? 39.654 -22.878 -37.221 1.00 96.44 272 LEU A O 1
ATOM 2272 N N . ILE A 1 273 ? 37.503 -22.264 -37.016 1.00 96.44 273 ILE A N 1
ATOM 2273 C CA . ILE A 1 273 ? 36.945 -23.461 -37.672 1.00 96.44 273 ILE A CA 1
ATOM 2274 C C . ILE A 1 273 ? 37.414 -23.568 -39.133 1.00 96.44 273 ILE A C 1
ATOM 2276 O O . ILE A 1 273 ? 37.725 -24.668 -39.601 1.00 96.44 273 ILE A O 1
ATOM 2280 N N . LEU A 1 274 ? 37.495 -22.447 -39.857 1.00 95.25 274 LEU A N 1
ATOM 2281 C CA . LEU A 1 274 ? 37.991 -22.414 -41.235 1.00 95.25 274 LEU A CA 1
ATOM 2282 C C . LEU A 1 274 ? 39.490 -22.747 -41.313 1.00 95.25 2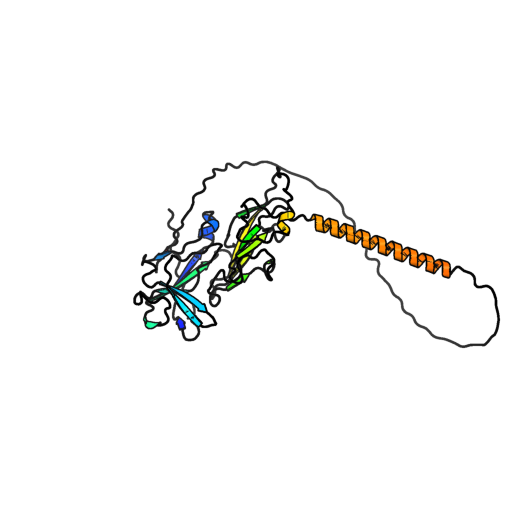74 LEU A C 1
ATOM 2284 O O . LEU A 1 274 ? 39.869 -23.608 -42.110 1.00 95.25 274 LEU A O 1
ATOM 2288 N N . ARG A 1 275 ? 40.331 -22.162 -40.444 1.00 92.88 275 ARG A N 1
ATOM 2289 C CA . ARG A 1 275 ? 41.768 -22.497 -40.360 1.00 92.88 275 ARG A CA 1
ATOM 2290 C C . ARG A 1 275 ? 41.991 -23.980 -40.040 1.00 92.88 275 ARG A C 1
ATOM 2292 O O . ARG A 1 275 ? 42.764 -24.642 -40.733 1.00 92.88 275 ARG A O 1
ATOM 2299 N N . TYR A 1 276 ? 41.266 -24.528 -39.063 1.00 93.00 276 TYR A N 1
ATOM 2300 C CA . TYR A 1 276 ? 41.354 -25.947 -38.695 1.00 93.00 276 TYR A CA 1
ATOM 2301 C C . TYR A 1 276 ? 40.974 -26.882 -39.859 1.00 93.00 276 TYR A C 1
ATOM 2303 O O . TYR A 1 276 ? 41.662 -27.872 -40.122 1.00 93.00 276 TYR A O 1
ATOM 2311 N N . LYS A 1 277 ? 39.917 -26.548 -40.617 1.00 90.31 277 LYS A N 1
ATOM 2312 C CA . LYS A 1 277 ? 39.533 -27.291 -41.831 1.00 90.31 277 LYS A CA 1
ATOM 2313 C C . LYS A 1 277 ? 40.582 -27.194 -42.944 1.00 90.31 277 LYS A C 1
ATOM 2315 O O . LYS A 1 277 ? 40.819 -28.199 -43.609 1.00 90.31 277 LYS A O 1
ATOM 2320 N N . GLY A 1 278 ? 41.228 -26.038 -43.122 1.00 84.81 278 GLY A N 1
ATOM 2321 C CA . GLY A 1 278 ? 42.315 -25.853 -44.091 1.00 84.81 278 GLY A CA 1
ATOM 2322 C C . GLY A 1 278 ? 43.506 -26.778 -43.820 1.00 84.81 278 GLY A C 1
ATOM 2323 O O . GLY A 1 278 ? 43.889 -27.559 -44.691 1.00 84.81 278 GLY A O 1
ATOM 2324 N N . ILE A 1 279 ? 44.011 -26.778 -42.581 1.00 81.69 279 ILE A N 1
ATOM 2325 C CA . ILE A 1 279 ? 45.119 -27.649 -42.142 1.00 81.69 279 ILE A CA 1
ATOM 2326 C C . ILE A 1 279 ? 44.759 -29.133 -42.327 1.00 81.69 279 ILE A C 1
ATOM 2328 O O . ILE A 1 279 ? 45.565 -29.922 -42.823 1.00 81.69 279 ILE A O 1
ATOM 2332 N N . LYS A 1 280 ? 43.521 -29.525 -41.984 1.00 78.75 280 LYS A N 1
ATOM 2333 C CA . LYS A 1 280 ? 43.053 -30.908 -42.163 1.00 78.75 280 LYS A CA 1
ATOM 2334 C C . LYS A 1 280 ? 42.916 -31.319 -43.636 1.00 78.75 280 LYS A C 1
ATOM 2336 O O . LYS A 1 280 ? 42.994 -32.513 -43.917 1.00 78.75 280 LYS A O 1
ATOM 2341 N N . LYS A 1 281 ? 42.739 -30.373 -44.568 1.00 76.56 281 LYS A N 1
ATOM 2342 C CA . LYS A 1 281 ? 42.743 -30.667 -46.008 1.00 76.56 281 LYS A CA 1
ATOM 2343 C C . LYS A 1 281 ? 44.166 -30.885 -46.531 1.00 76.56 281 LYS A C 1
ATOM 2345 O O . LYS A 1 281 ? 44.413 -31.917 -47.139 1.00 76.56 281 LYS A O 1
ATOM 2350 N N . GLN A 1 282 ? 45.114 -30.003 -46.199 1.00 67.38 282 GLN A N 1
ATOM 2351 C CA . GLN A 1 282 ? 46.520 -30.156 -46.614 1.00 67.38 282 GLN A CA 1
ATOM 2352 C C . GLN A 1 282 ? 47.128 -31.498 -46.166 1.00 67.38 282 GLN A C 1
ATOM 2354 O O . GLN A 1 282 ? 47.795 -32.156 -46.955 1.00 67.38 282 GLN A O 1
ATOM 2359 N N . LYS A 1 283 ? 46.809 -31.974 -44.952 1.00 64.62 283 LYS A N 1
ATOM 2360 C CA . LYS A 1 283 ? 47.222 -33.311 -44.473 1.00 64.62 283 LYS A CA 1
ATOM 2361 C C . LYS A 1 283 ? 46.584 -34.506 -45.204 1.00 64.62 283 LYS A C 1
ATOM 2363 O O . LYS A 1 283 ? 46.928 -35.641 -44.888 1.00 64.62 283 LYS A O 1
ATOM 2368 N N . LYS A 1 284 ? 45.644 -34.289 -46.129 1.00 63.09 284 LYS A N 1
ATOM 2369 C CA . LYS A 1 284 ? 45.031 -35.346 -46.952 1.00 63.09 284 LYS A CA 1
ATOM 2370 C C . LYS A 1 284 ? 45.564 -35.375 -48.389 1.00 63.09 284 LYS A C 1
ATOM 2372 O O . LYS A 1 284 ? 45.453 -36.404 -49.046 1.00 63.09 284 LYS A O 1
ATOM 2377 N N . ASP A 1 285 ? 46.161 -34.273 -48.835 1.00 62.75 285 ASP A N 1
ATOM 2378 C CA . ASP A 1 285 ? 46.635 -34.074 -50.207 1.00 62.75 285 ASP A CA 1
ATOM 2379 C C . ASP A 1 285 ? 48.176 -34.240 -50.313 1.00 62.75 285 ASP A C 1
ATOM 2381 O O . ASP A 1 285 ? 48.774 -33.921 -51.336 1.00 62.75 285 ASP A O 1
ATOM 2385 N N . GLN A 1 286 ? 48.829 -34.752 -49.257 1.00 52.50 286 GLN A N 1
ATOM 2386 C CA . GLN A 1 286 ? 50.259 -35.084 -49.219 1.00 52.50 286 GLN A CA 1
ATOM 2387 C C . GLN A 1 286 ? 50.458 -36.563 -49.623 1.00 52.50 286 GLN A C 1
ATOM 2389 O O . GLN A 1 286 ? 50.068 -37.448 -48.856 1.00 52.50 286 GLN A O 1
ATOM 2394 N N . PRO A 1 287 ? 51.018 -36.868 -50.813 1.00 47.03 287 PRO A N 1
ATOM 2395 C CA . PRO A 1 287 ? 51.109 -38.238 -51.310 1.00 47.03 287 PRO A CA 1
ATOM 2396 C C . PRO A 1 287 ? 52.153 -39.051 -50.536 1.00 47.03 287 PRO A C 1
ATOM 2398 O O . PRO A 1 287 ? 53.309 -38.648 -50.419 1.00 47.03 287 PRO A O 1
ATOM 2401 N N . LEU A 1 288 ? 51.743 -40.218 -50.036 1.00 46.66 288 LEU A N 1
ATOM 2402 C CA . LEU A 1 288 ? 52.630 -41.167 -49.369 1.00 46.66 288 LEU A CA 1
ATOM 2403 C C . LEU A 1 288 ? 53.351 -42.021 -50.427 1.00 46.66 288 LEU A C 1
ATOM 2405 O O . LEU A 1 288 ? 52.732 -42.879 -51.056 1.00 46.66 288 LEU A O 1
ATOM 2409 N N . SER A 1 289 ? 54.640 -41.771 -50.648 1.00 51.09 289 SER A N 1
ATOM 2410 C CA . SER A 1 289 ? 55.506 -42.590 -51.504 1.00 51.09 289 SER A CA 1
ATOM 2411 C C . SER A 1 289 ? 56.342 -43.571 -50.668 1.00 51.09 289 SER A C 1
ATOM 2413 O O . SER A 1 289 ? 56.693 -43.264 -49.534 1.00 51.09 289 SER A O 1
ATOM 2415 N N . GLN A 1 290 ? 56.670 -44.727 -51.267 1.00 44.69 290 GLN A N 1
ATOM 2416 C CA . GLN A 1 290 ? 57.330 -45.909 -50.667 1.00 44.69 290 GLN A CA 1
ATOM 2417 C C . GLN A 1 290 ? 56.404 -46.701 -49.703 1.00 44.69 290 GLN A C 1
ATOM 2419 O O . GLN A 1 290 ? 55.995 -46.198 -48.666 1.00 44.69 290 GLN A O 1
ATOM 2424 N N . THR A 1 291 ? 55.816 -47.848 -50.092 1.00 45.38 291 THR A N 1
ATOM 2425 C CA . THR A 1 291 ? 56.378 -49.219 -50.289 1.00 45.38 291 THR A CA 1
ATOM 2426 C C . THR A 1 291 ? 56.896 -49.863 -48.990 1.00 45.38 291 THR A C 1
ATOM 2428 O O . THR A 1 291 ? 57.673 -49.235 -48.287 1.00 45.38 291 THR A O 1
ATOM 2431 N N . SER A 1 292 ? 56.565 -51.115 -48.637 1.00 42.22 292 SER A N 1
ATOM 2432 C CA . SER A 1 292 ? 56.305 -52.285 -49.506 1.00 42.22 292 SER A CA 1
ATOM 2433 C C . SER A 1 292 ? 55.337 -53.353 -48.918 1.00 42.22 292 SER A C 1
ATOM 2435 O O . SER A 1 292 ? 54.893 -53.245 -47.782 1.00 42.22 292 SER A O 1
ATOM 2437 N N . SER A 1 293 ? 54.996 -54.343 -49.764 1.00 47.25 293 SER A N 1
ATOM 2438 C CA . SER A 1 293 ? 54.336 -55.667 -49.568 1.00 47.25 293 SER A CA 1
ATOM 2439 C C . SER A 1 293 ? 54.260 -56.276 -48.147 1.00 47.25 293 SER A C 1
ATOM 2441 O O . SER A 1 293 ? 55.210 -56.140 -47.388 1.00 47.25 293 SER A O 1
ATOM 2443 N N . THR A 1 294 ? 53.240 -57.068 -47.764 1.00 38.66 294 THR A N 1
ATOM 2444 C CA . THR A 1 294 ? 52.752 -58.316 -48.427 1.00 38.66 294 THR A CA 1
ATOM 2445 C C . THR A 1 294 ? 51.232 -58.617 -48.257 1.00 38.66 294 THR A C 1
ATOM 2447 O O . THR A 1 294 ? 50.464 -57.794 -47.768 1.00 38.66 294 THR A O 1
ATOM 2450 N N . SER A 1 295 ? 50.775 -59.780 -48.756 1.00 49.44 295 SER A N 1
ATOM 2451 C CA . SER A 1 295 ? 49.384 -60.288 -48.829 1.00 49.44 295 SER A CA 1
ATOM 2452 C C . SER A 1 295 ? 48.759 -60.667 -47.459 1.00 49.44 295 SER A C 1
ATOM 2454 O O . SER A 1 295 ? 49.483 -60.863 -46.489 1.00 49.44 295 SER A O 1
ATOM 2456 N N . THR A 1 296 ? 47.433 -60.868 -47.294 1.00 35.66 296 THR A N 1
ATOM 2457 C CA . THR A 1 296 ? 46.734 -62.130 -47.676 1.00 35.66 296 THR A CA 1
ATOM 2458 C C . THR A 1 296 ? 45.188 -62.094 -47.502 1.00 35.66 296 THR A C 1
ATOM 2460 O O . THR A 1 296 ? 44.686 -61.836 -46.419 1.00 35.66 296 THR A O 1
ATOM 2463 N N . ILE A 1 297 ? 44.460 -62.417 -48.586 1.00 42.62 297 ILE A N 1
ATOM 2464 C CA . ILE A 1 297 ? 43.176 -63.168 -48.736 1.00 42.62 297 ILE A CA 1
ATOM 2465 C C . ILE A 1 297 ? 42.001 -63.014 -47.710 1.00 42.62 297 ILE A C 1
ATOM 2467 O O . ILE A 1 297 ? 41.971 -63.662 -46.668 1.00 42.62 297 ILE A O 1
ATOM 2471 N N . SER A 1 298 ? 40.884 -62.426 -48.193 1.00 43.22 298 SER A N 1
ATOM 2472 C CA . SER A 1 298 ? 39.462 -62.648 -47.774 1.00 43.22 298 SER A CA 1
ATOM 2473 C C . SER A 1 298 ? 38.989 -62.112 -46.390 1.00 43.22 298 SER A C 1
ATOM 2475 O O . SER A 1 298 ? 39.804 -61.637 -45.619 1.00 43.22 298 SER A O 1
ATOM 2477 N N . THR A 1 299 ? 37.691 -62.083 -46.012 1.00 35.47 299 THR A N 1
ATOM 2478 C CA . THR A 1 299 ? 36.439 -62.593 -46.636 1.00 35.47 299 THR A CA 1
ATOM 2479 C C . THR A 1 299 ? 35.196 -61.695 -46.361 1.00 35.47 299 THR A C 1
ATOM 2481 O O . THR A 1 299 ? 35.066 -61.100 -45.303 1.00 35.47 299 THR A O 1
ATOM 2484 N N . LYS A 1 300 ? 34.232 -61.686 -47.303 1.00 37.22 300 LYS A N 1
ATOM 2485 C CA . LYS A 1 300 ? 32.749 -61.568 -47.159 1.00 37.22 300 LYS A CA 1
ATOM 2486 C C . LYS A 1 300 ? 32.056 -60.657 -46.090 1.00 37.22 300 LYS A C 1
ATOM 2488 O O . LYS A 1 300 ? 31.911 -61.021 -44.932 1.00 37.22 300 LYS A O 1
ATOM 2493 N N . THR A 1 301 ? 31.242 -59.731 -46.634 1.00 37.53 301 THR A N 1
ATOM 2494 C CA . THR A 1 301 ? 29.785 -59.483 -46.360 1.00 37.53 301 THR A CA 1
ATOM 2495 C C . THR A 1 301 ? 29.237 -58.498 -45.294 1.00 37.53 301 THR A C 1
ATOM 2497 O O . THR A 1 301 ? 29.724 -58.394 -44.180 1.00 37.53 301 THR A O 1
ATOM 2500 N N . LYS A 1 302 ? 28.062 -57.936 -45.673 1.00 36.59 302 LYS A N 1
ATOM 2501 C CA . LYS A 1 302 ? 26.879 -57.485 -44.884 1.00 36.59 302 LYS A CA 1
ATOM 2502 C C . LYS A 1 302 ? 26.754 -56.034 -44.351 1.00 36.59 302 LYS A C 1
ATOM 2504 O O . LYS A 1 302 ? 27.025 -55.732 -43.201 1.00 36.59 302 LYS A O 1
ATOM 2509 N N . SER A 1 303 ? 26.114 -55.211 -45.198 1.00 43.91 303 SER A N 1
ATOM 2510 C CA . SER A 1 303 ? 24.823 -54.505 -44.963 1.00 43.91 303 SER A CA 1
ATOM 2511 C C . SER A 1 303 ? 24.595 -53.581 -43.747 1.00 43.91 303 SER A C 1
ATOM 2513 O O . SER A 1 303 ? 24.572 -54.032 -42.608 1.00 43.91 303 SER A O 1
ATOM 2515 N N . GLY A 1 304 ? 24.174 -52.337 -44.032 1.00 37.56 304 GLY A N 1
ATOM 2516 C CA . GLY A 1 304 ? 23.555 -51.392 -43.081 1.00 37.56 304 GLY A CA 1
ATOM 2517 C C . GLY A 1 304 ? 23.633 -49.946 -43.596 1.00 37.56 304 GLY A C 1
ATOM 2518 O O . GLY A 1 304 ? 24.586 -49.235 -43.319 1.00 37.56 304 GLY A O 1
ATOM 2519 N N . ILE A 1 305 ? 22.781 -49.503 -44.525 1.00 46.81 305 ILE A N 1
ATOM 2520 C CA . ILE A 1 305 ? 21.445 -48.934 -44.253 1.00 46.81 305 ILE A CA 1
ATOM 2521 C C . ILE A 1 305 ? 21.414 -47.991 -43.035 1.00 46.81 305 ILE A C 1
ATOM 2523 O O . ILE A 1 305 ? 21.163 -48.415 -41.914 1.00 46.81 305 ILE A O 1
ATOM 2527 N N . SER A 1 306 ? 21.487 -46.684 -43.291 1.00 38.81 306 SER A N 1
ATOM 2528 C CA . SER A 1 306 ? 20.498 -45.732 -42.760 1.00 38.81 306 SER A CA 1
ATOM 2529 C C . SER A 1 306 ? 20.422 -44.487 -43.657 1.00 38.81 306 SER A C 1
ATOM 2531 O O . SER A 1 306 ? 21.426 -44.026 -44.195 1.00 38.81 306 SER A O 1
ATOM 2533 N N . LYS A 1 307 ? 19.208 -43.965 -43.879 1.00 46.69 307 LYS A N 1
ATOM 2534 C CA . LYS A 1 307 ? 18.961 -42.723 -44.633 1.00 46.69 307 LYS A CA 1
ATOM 2535 C C . LYS A 1 307 ? 18.674 -41.605 -43.633 1.00 46.69 307 LYS A C 1
ATOM 2537 O O . LYS A 1 307 ? 17.693 -41.716 -42.904 1.00 46.69 307 LYS A O 1
ATOM 2542 N N . PHE A 1 308 ? 19.432 -40.508 -43.650 1.00 37.88 308 PHE A N 1
ATOM 2543 C CA . PHE A 1 308 ? 19.090 -39.304 -42.880 1.00 37.88 308 PHE A CA 1
ATOM 2544 C C . PHE A 1 308 ? 18.675 -38.141 -43.786 1.00 37.88 308 PHE A C 1
ATOM 2546 O O . PHE A 1 308 ? 19.496 -37.399 -44.318 1.00 37.88 308 PHE A O 1
ATOM 2553 N N . ASN A 1 309 ? 17.358 -37.979 -43.939 1.00 44.75 309 ASN A N 1
ATOM 2554 C CA . ASN A 1 309 ? 16.741 -36.825 -44.590 1.00 44.75 309 ASN A CA 1
ATOM 2555 C C . ASN A 1 309 ? 16.669 -35.641 -43.614 1.00 44.75 309 ASN A C 1
ATOM 2557 O O . ASN A 1 309 ? 15.833 -35.639 -42.711 1.00 44.75 309 ASN A O 1
ATOM 2561 N N . ILE A 1 310 ? 17.470 -34.595 -43.834 1.00 44.69 310 ILE A N 1
ATOM 2562 C CA . ILE A 1 310 ? 17.320 -33.313 -43.128 1.00 44.69 310 ILE A CA 1
ATOM 2563 C C . ILE A 1 310 ? 16.577 -32.329 -44.038 1.00 44.69 310 ILE A C 1
ATOM 2565 O O . ILE A 1 310 ? 17.091 -31.869 -45.058 1.00 44.69 310 ILE A O 1
ATOM 2569 N N . LYS A 1 311 ? 15.328 -32.018 -43.673 1.00 45.19 311 LYS A N 1
ATOM 2570 C CA . LYS A 1 311 ? 14.449 -31.117 -44.433 1.00 45.19 311 LYS A CA 1
ATOM 2571 C C . LYS A 1 311 ? 14.982 -29.678 -44.400 1.00 45.19 311 LYS A C 1
ATOM 2573 O O . LYS A 1 311 ? 15.044 -29.068 -43.335 1.00 45.19 311 LYS A O 1
ATOM 2578 N N . ARG A 1 312 ? 15.258 -29.089 -45.570 1.00 41.16 312 ARG A N 1
ATOM 2579 C CA . ARG A 1 312 ? 15.382 -27.625 -45.713 1.00 41.16 312 ARG A CA 1
ATOM 2580 C C . ARG A 1 312 ? 14.040 -26.980 -45.340 1.00 41.16 312 ARG A C 1
ATOM 2582 O O . ARG A 1 312 ? 13.038 -27.264 -45.994 1.00 41.16 312 ARG A O 1
ATOM 2589 N N . LYS A 1 313 ? 14.004 -26.105 -44.328 1.00 48.16 313 LYS A N 1
ATOM 2590 C CA . LYS A 1 313 ? 12.834 -25.245 -44.065 1.00 48.16 313 LYS A CA 1
ATOM 2591 C C . LYS A 1 313 ? 12.956 -23.950 -44.879 1.00 48.16 313 LYS A C 1
ATOM 2593 O O . LYS A 1 313 ? 14.052 -23.420 -45.046 1.00 48.16 313 LYS A O 1
ATOM 2598 N N . LYS A 1 314 ? 11.838 -23.495 -45.448 1.00 49.69 314 LYS A N 1
ATOM 2599 C CA . LYS A 1 314 ? 11.791 -22.420 -46.452 1.00 49.69 314 LYS A CA 1
ATOM 2600 C C . LYS A 1 314 ? 11.923 -21.042 -45.786 1.00 49.69 314 LYS A C 1
ATOM 2602 O O . LYS A 1 314 ? 11.321 -20.806 -44.743 1.00 49.69 314 LYS A O 1
ATOM 2607 N N . LYS A 1 315 ? 12.697 -20.145 -46.404 1.00 37.44 315 LYS A N 1
ATOM 2608 C CA . LYS A 1 315 ? 12.790 -18.720 -46.050 1.00 37.44 315 LYS A CA 1
ATOM 2609 C C . LYS A 1 315 ? 11.618 -17.984 -46.706 1.00 37.44 315 LYS A C 1
ATOM 2611 O O . LYS A 1 315 ? 11.428 -18.139 -47.911 1.00 37.44 315 LYS A O 1
ATOM 2616 N N . THR A 1 316 ? 10.883 -17.179 -45.944 1.00 43.53 316 THR A N 1
ATOM 2617 C CA . THR A 1 316 ? 9.870 -16.250 -46.472 1.00 43.53 316 THR A CA 1
ATOM 2618 C C . THR A 1 316 ? 10.326 -14.824 -46.177 1.00 43.53 316 THR A C 1
ATOM 2620 O O . THR A 1 316 ? 10.841 -14.555 -45.094 1.00 43.53 316 THR A O 1
ATOM 2623 N N . LYS A 1 317 ? 10.183 -13.938 -47.164 1.00 38.78 317 LYS A N 1
ATOM 2624 C CA . LYS A 1 317 ? 10.487 -12.503 -47.108 1.00 38.78 317 LYS A CA 1
ATOM 2625 C C . LYS A 1 317 ? 9.177 -11.759 -47.381 1.00 38.78 317 LYS A C 1
ATOM 2627 O O . LYS A 1 317 ? 8.378 -12.249 -48.175 1.00 38.78 317 LYS A O 1
ATOM 2632 N N . GLY A 1 318 ? 8.970 -10.629 -46.721 1.00 37.06 318 GLY A N 1
ATOM 2633 C CA . GLY A 1 318 ? 7.835 -9.731 -46.920 1.00 37.06 318 GLY A CA 1
ATOM 2634 C C . GLY A 1 318 ? 8.237 -8.350 -46.416 1.00 37.06 318 GLY A C 1
ATOM 2635 O O . GLY A 1 318 ? 8.831 -8.253 -45.344 1.00 37.06 318 GLY A O 1
ATOM 2636 N N . ASP A 1 319 ? 7.993 -7.334 -47.233 1.00 37.69 319 ASP A N 1
ATOM 2637 C CA . ASP A 1 319 ? 8.466 -5.954 -47.066 1.00 37.69 319 ASP A CA 1
ATOM 2638 C C . ASP A 1 319 ? 7.265 -5.048 -46.627 1.00 37.69 319 ASP A C 1
ATOM 2640 O O . ASP A 1 319 ? 6.134 -5.528 -46.653 1.00 37.69 319 ASP A O 1
ATOM 2644 N N . VAL A 1 320 ? 7.459 -3.906 -45.934 1.00 40.50 320 VAL A N 1
ATOM 2645 C CA . VAL A 1 320 ? 7.354 -2.496 -46.443 1.00 40.50 320 VAL A CA 1
ATOM 2646 C C . VAL A 1 320 ? 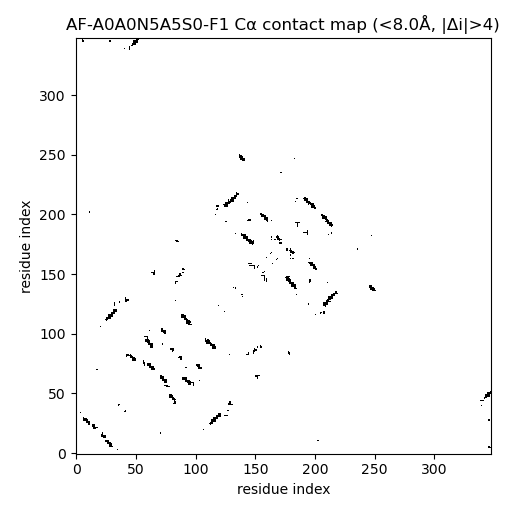6.000 -2.187 -47.146 1.00 40.50 320 VAL A C 1
ATOM 2648 O O . VAL A 1 320 ? 5.619 -2.964 -48.015 1.00 40.50 320 VAL A O 1
ATOM 2651 N N . SER A 1 321 ? 5.201 -1.129 -46.881 1.00 37.19 321 SER A N 1
ATOM 2652 C CA . SER A 1 321 ? 5.375 0.233 -46.282 1.00 37.19 321 SER A CA 1
ATOM 2653 C C . SER A 1 321 ? 4.077 0.776 -45.592 1.00 37.19 321 SER A C 1
ATOM 2655 O O . SER A 1 321 ? 3.071 0.070 -45.598 1.00 37.19 321 SER A O 1
ATOM 2657 N N . ASP A 1 322 ? 3.915 2.025 -45.084 1.00 33.28 322 ASP A N 1
ATOM 2658 C CA . ASP A 1 322 ? 4.736 2.825 -44.125 1.00 33.28 322 ASP A CA 1
ATOM 2659 C C . ASP A 1 322 ? 3.965 4.004 -43.433 1.00 33.28 322 ASP A C 1
ATOM 2661 O O . ASP A 1 322 ? 4.072 4.147 -42.216 1.00 33.28 322 ASP A O 1
ATOM 2665 N N . THR A 1 323 ? 3.212 4.869 -44.147 1.00 36.53 323 THR A N 1
ATOM 2666 C CA . THR A 1 323 ? 2.675 6.186 -43.655 1.00 36.53 323 THR A CA 1
ATOM 2667 C C . THR A 1 323 ? 1.196 6.441 -44.046 1.00 36.53 323 THR A C 1
ATOM 2669 O O . THR A 1 323 ? 0.674 5.708 -44.879 1.00 36.53 323 THR A O 1
ATOM 2672 N N . SER A 1 324 ? 0.416 7.416 -43.532 1.00 36.66 324 SER A N 1
ATOM 2673 C CA . SER A 1 324 ? 0.556 8.518 -42.531 1.00 36.66 324 SER A CA 1
ATOM 2674 C C . SER A 1 324 ? -0.684 8.516 -41.571 1.00 36.66 324 SER A C 1
ATOM 2676 O O . SER A 1 324 ? -1.185 7.423 -41.329 1.00 36.66 324 SER A O 1
ATOM 2678 N N . SER A 1 325 ? -1.296 9.546 -40.938 1.00 35.09 325 SER A N 1
ATOM 2679 C CA . SER A 1 325 ? -1.160 11.015 -40.662 1.00 35.09 325 SER A CA 1
ATOM 2680 C C . SER A 1 325 ? -2.231 11.400 -39.579 1.00 35.09 325 SER A C 1
ATOM 2682 O O . SER A 1 325 ? -2.942 10.510 -39.120 1.00 35.09 325 SER A O 1
ATOM 2684 N N . LEU A 1 326 ? -2.561 12.664 -39.237 1.00 36.19 326 LEU A N 1
ATOM 2685 C CA . LEU A 1 326 ? -1.805 13.790 -38.627 1.00 36.19 326 LEU A CA 1
ATOM 2686 C C . LEU A 1 326 ? -2.725 15.053 -38.596 1.00 36.19 326 LEU A C 1
ATOM 2688 O O . LEU A 1 326 ? -2.922 15.640 -39.654 1.00 36.19 326 LEU A O 1
ATOM 2692 N N . SER A 1 327 ? -3.264 15.475 -37.434 1.00 34.12 327 SER A N 1
ATOM 2693 C CA . SER A 1 327 ? -3.827 16.837 -37.201 1.00 34.12 327 SER A CA 1
ATOM 2694 C C . SER A 1 327 ? -4.080 17.155 -35.707 1.00 34.12 327 SER A C 1
ATOM 2696 O O . SER A 1 327 ? -4.466 16.265 -34.948 1.00 34.12 327 SER A O 1
ATOM 2698 N N . GLU A 1 328 ? -3.866 18.424 -35.342 1.00 33.84 328 GLU A N 1
ATOM 2699 C CA . GLU A 1 328 ? -4.105 19.179 -34.083 1.00 33.84 328 GLU A CA 1
ATOM 2700 C C . GLU A 1 328 ? -5.336 18.775 -33.217 1.00 33.84 328 GLU A C 1
ATOM 2702 O O . GLU A 1 328 ? -6.317 18.253 -33.740 1.00 33.84 328 GLU A O 1
ATOM 2707 N N . SER A 1 329 ? -5.338 18.821 -31.866 1.00 35.34 329 SER A N 1
ATOM 2708 C CA . SER A 1 329 ? -5.126 19.928 -30.878 1.00 35.34 329 SER A CA 1
ATOM 2709 C C . SER A 1 329 ? -6.336 20.897 -30.785 1.00 35.34 329 SER A C 1
ATOM 2711 O O . SER A 1 329 ? -7.131 20.963 -31.711 1.00 35.34 329 SER A O 1
ATOM 2713 N N . ASP A 1 330 ? -6.697 21.519 -29.650 1.00 32.62 330 ASP A N 1
ATOM 2714 C CA . ASP A 1 330 ? -5.885 22.121 -28.574 1.00 32.62 330 ASP A CA 1
ATOM 2715 C C . ASP A 1 330 ? -6.239 21.712 -27.125 1.00 32.62 330 ASP A C 1
ATOM 2717 O O . ASP A 1 330 ? -7.153 20.930 -26.856 1.00 32.62 330 ASP A O 1
ATOM 2721 N N . SER A 1 331 ? -5.484 22.260 -26.160 1.00 34.56 331 SER A N 1
ATOM 2722 C CA . SER A 1 331 ? -5.723 22.118 -24.718 1.00 34.56 331 SER A CA 1
ATOM 2723 C C . SER A 1 331 ? -5.310 23.367 -23.928 1.00 34.56 331 SER A C 1
ATOM 2725 O O . SER A 1 331 ? -4.126 23.707 -23.903 1.00 34.56 331 SER A O 1
ATOM 2727 N N . GLU A 1 332 ? -6.230 23.977 -23.180 1.00 33.22 332 GLU A N 1
ATOM 2728 C CA . GLU A 1 332 ? -5.878 24.956 -22.142 1.00 33.22 332 GLU A CA 1
ATOM 2729 C C . GLU A 1 332 ? -5.587 24.262 -20.801 1.00 33.22 332 GLU A C 1
ATOM 2731 O O . GLU A 1 332 ? -6.235 23.283 -20.429 1.00 33.22 332 GLU A O 1
ATOM 2736 N N . THR A 1 333 ? -4.591 24.754 -20.056 1.00 32.81 333 THR A N 1
ATOM 2737 C CA . THR A 1 333 ? -4.170 24.174 -18.768 1.00 32.81 333 THR A CA 1
ATOM 2738 C C . THR A 1 333 ? -4.087 25.246 -17.685 1.00 32.81 333 THR A C 1
ATOM 2740 O O . THR A 1 333 ? -3.088 25.953 -17.575 1.00 32.81 333 THR A O 1
ATOM 2743 N N . VAL A 1 334 ? -5.104 25.321 -16.822 1.00 31.89 334 VAL A N 1
ATOM 2744 C CA . VAL A 1 334 ? -5.066 26.157 -15.609 1.00 31.89 334 VAL A CA 1
ATOM 2745 C C . VAL A 1 334 ? -4.515 25.334 -14.442 1.00 31.89 334 VAL A C 1
ATOM 2747 O O . VAL A 1 334 ? -5.197 24.485 -13.869 1.00 31.89 334 VAL A O 1
ATOM 2750 N N . GLY A 1 335 ? -3.249 25.564 -14.093 1.00 32.09 335 GLY A N 1
ATOM 2751 C CA . GLY A 1 335 ? -2.579 24.864 -12.997 1.00 32.09 335 GLY A CA 1
ATOM 2752 C C . GLY A 1 335 ? -2.880 25.472 -11.624 1.00 32.09 335 GLY A C 1
ATOM 2753 O O . GLY A 1 335 ? -2.478 26.596 -11.349 1.00 32.09 335 GLY A O 1
ATOM 2754 N N . SER A 1 336 ? -3.501 24.704 -10.722 1.00 30.36 336 SER A N 1
ATOM 2755 C CA . SER A 1 336 ? -3.647 25.070 -9.304 1.00 30.36 336 SER A CA 1
ATOM 2756 C C . SER A 1 336 ? -3.326 23.884 -8.389 1.00 30.36 336 SER A C 1
ATOM 2758 O O . SER A 1 336 ? -3.995 22.851 -8.431 1.00 30.36 336 SER A O 1
ATOM 2760 N N . GLN A 1 337 ? -2.286 24.009 -7.553 1.00 35.78 337 GLN A N 1
ATOM 2761 C CA . GLN A 1 337 ? -1.906 22.970 -6.584 1.00 35.78 337 GLN A CA 1
ATOM 2762 C C . GLN A 1 337 ? -2.748 23.058 -5.304 1.00 35.78 337 GLN A C 1
ATOM 2764 O O . GLN A 1 337 ? -2.289 23.508 -4.253 1.00 35.78 337 GLN A O 1
ATOM 2769 N N . VAL A 1 338 ? -3.990 22.579 -5.371 1.00 31.14 338 VAL A N 1
ATOM 2770 C CA . VAL A 1 338 ? -4.855 22.458 -4.190 1.00 31.14 338 VAL A CA 1
ATOM 2771 C C . VAL A 1 338 ? -4.392 21.289 -3.310 1.00 31.14 338 VAL A C 1
ATOM 2773 O O . VAL A 1 338 ? -4.518 20.124 -3.686 1.00 31.14 338 VAL A O 1
ATOM 2776 N N . GLN A 1 339 ? -3.907 21.574 -2.095 1.00 36.53 339 GLN A N 1
ATOM 2777 C CA . GLN A 1 339 ? -3.627 20.546 -1.079 1.00 36.53 339 GLN A CA 1
ATOM 2778 C C . GLN A 1 339 ? -4.931 20.004 -0.458 1.00 36.53 339 GLN A C 1
ATOM 2780 O O . GLN A 1 339 ? -5.311 20.346 0.665 1.00 36.53 339 GLN A O 1
ATOM 2785 N N . GLY A 1 340 ? -5.637 19.152 -1.204 1.00 32.22 340 GLY A N 1
ATOM 2786 C CA . GLY A 1 340 ? -6.921 18.576 -0.804 1.00 32.22 340 GLY A CA 1
ATOM 2787 C C . GLY A 1 340 ? -6.832 17.602 0.377 1.00 32.22 340 GLY A C 1
ATOM 2788 O O . GLY A 1 340 ? -6.542 16.422 0.201 1.00 32.22 340 GLY A O 1
ATOM 2789 N N . LYS A 1 341 ? -7.172 18.061 1.589 1.00 33.34 341 LYS A N 1
ATOM 2790 C CA . LYS A 1 341 ? -7.425 17.188 2.751 1.00 33.34 341 LYS A CA 1
ATOM 2791 C C . LYS A 1 341 ? -8.855 16.634 2.715 1.00 33.34 341 LYS A C 1
ATOM 2793 O O . LYS A 1 341 ? -9.749 17.190 3.353 1.00 33.34 341 LYS A O 1
ATOM 2798 N N . ILE A 1 342 ? -9.082 15.525 2.007 1.00 34.91 342 ILE A N 1
ATOM 2799 C CA . ILE A 1 342 ? -10.370 14.814 2.091 1.00 34.91 342 ILE A CA 1
ATOM 2800 C C . ILE A 1 342 ? -10.495 14.107 3.449 1.00 34.91 342 ILE A C 1
ATOM 2802 O O . ILE A 1 342 ? -9.632 13.331 3.859 1.00 34.91 342 ILE A O 1
ATOM 2806 N N . LYS A 1 343 ? -11.613 14.362 4.137 1.00 38.75 343 LYS A N 1
ATOM 2807 C CA . LYS A 1 343 ? -11.998 13.724 5.401 1.00 38.75 343 LYS A CA 1
ATOM 2808 C C . LYS A 1 343 ? -13.116 12.716 5.140 1.00 38.75 343 LYS A C 1
ATOM 2810 O O . LYS A 1 343 ? -14.293 13.061 5.208 1.00 38.75 343 LYS A O 1
ATOM 2815 N N . LEU A 1 344 ? -12.747 11.469 4.859 1.00 35.16 344 LEU A N 1
ATOM 2816 C CA . LEU A 1 344 ? -13.708 10.368 4.761 1.00 35.16 344 LEU A CA 1
ATOM 2817 C C . LEU A 1 344 ? -14.309 10.091 6.143 1.00 35.16 344 LEU A C 1
ATOM 2819 O O . LEU A 1 344 ? -13.567 9.950 7.115 1.00 35.16 344 LEU A O 1
ATOM 2823 N N . VAL A 1 345 ? -15.638 10.021 6.233 1.00 32.75 345 VAL A N 1
ATOM 2824 C CA . VAL A 1 345 ? -16.372 9.798 7.486 1.00 32.75 345 VAL A CA 1
ATOM 2825 C C . VAL A 1 345 ? -17.077 8.447 7.435 1.00 32.75 345 VAL A C 1
ATOM 2827 O O . VAL A 1 345 ? -18.088 8.291 6.755 1.00 32.75 345 VAL A O 1
ATOM 2830 N N . ALA A 1 346 ? -16.572 7.480 8.199 1.00 29.81 346 ALA A N 1
ATOM 2831 C CA . ALA A 1 346 ? -17.344 6.296 8.552 1.00 29.81 346 ALA A CA 1
ATOM 2832 C C . ALA A 1 346 ? -18.240 6.635 9.754 1.00 29.81 346 ALA A C 1
ATOM 2834 O O . ALA A 1 346 ? -17.737 6.933 10.841 1.00 29.81 346 ALA A O 1
ATOM 2835 N N . LYS A 1 347 ? -19.562 6.614 9.555 1.00 24.81 347 LYS A N 1
ATOM 2836 C CA . LYS A 1 347 ? -20.549 6.718 10.637 1.00 24.81 347 LYS A CA 1
ATOM 2837 C C . LYS A 1 347 ? -20.745 5.321 11.239 1.00 24.81 347 LYS A C 1
ATOM 2839 O O . LYS A 1 347 ? -21.127 4.410 10.506 1.00 24.81 347 LYS A O 1
ATOM 2844 N N . ALA A 1 348 ? -20.412 5.163 12.521 1.00 32.00 348 ALA A N 1
ATOM 2845 C CA . ALA A 1 348 ? -20.616 3.924 13.275 1.00 32.00 348 ALA A CA 1
ATOM 2846 C C . ALA A 1 348 ? -22.098 3.684 13.608 1.00 32.00 348 ALA A C 1
ATOM 2848 O O . ALA A 1 348 ? -22.850 4.681 13.707 1.00 32.00 348 ALA A O 1
#

Organism: Parastrongyloides trichosuri (NCBI:txid131310)

pLDDT: mean 71.06, std 21.33, range [24.81, 97.56]

Secondary structure (DSSP, 8-state):
---PPPP--EE-SS-EEETTEEE---EEEEEESHHHHTTT--GGG-EEEEEES---TTTTEEEEEEETTEEEEEEPSS--EE-SS-B--EEEEE--S-TT-SEE--GGG--EEEEEEEE-SSTT--EEEEEEEEBTTEE-EEEEE-TTSBS-TTT-EEEE-GGGGGG-SB--STTT-SEEEEE---SSTT--EEEEEEEE-SGGG-EEEEEEEEEE---SS-PPP---GGGTT----TT----TT--EE--THHHHHHHHHHHHHHHHHHHHHHHHHHHHHHTTSS------------------------PPPPP---------------------------EEEEE-

Solvent-accessible surface area (backbone atoms only — not comparable to full-atom values): 21858 Å² total; per-residue (Å²): 136,84,82,76,74,78,65,76,75,42,65,61,97,58,55,54,76,49,94,93,48,78,38,77,68,40,45,33,48,54,48,48,48,60,83,39,50,79,77,69,50,43,31,82,76,44,47,45,57,38,66,39,75,81,66,60,45,62,60,20,33,24,36,55,34,64,59,95,84,51,72,41,27,36,53,33,82,64,76,41,37,41,36,66,73,37,39,57,65,46,51,34,39,36,29,56,94,40,69,89,54,59,72,50,79,72,69,89,56,56,78,46,41,35,32,41,46,67,33,67,97,50,97,78,65,54,48,47,45,39,79,44,76,35,37,101,50,49,22,51,60,40,65,34,51,36,59,69,21,47,66,31,66,89,60,33,39,68,49,63,22,79,80,53,48,99,60,57,47,55,72,84,50,89,96,67,38,23,43,34,32,34,68,57,60,61,86,48,93,86,40,50,52,39,63,37,23,31,41,41,44,64,78,90,61,46,68,44,41,31,25,32,39,49,41,85,42,90,59,96,72,72,74,77,80,82,85,62,74,73,53,81,79,53,72,83,48,95,85,56,82,76,57,94,82,67,62,45,66,59,75,67,58,62,57,52,52,50,49,52,53,50,52,52,54,52,52,52,53,51,52,52,54,50,52,55,52,50,56,60,48,57,74,68,74,62,82,87,75,83,88,82,89,85,89,84,87,88,80,89,88,84,90,81,90,84,87,87,87,78,81,85,79,85,90,85,87,86,78,91,88,92,84,91,88,91,82,84,89,88,83,89,83,87,87,74,92,73,87,77,82,66,75,48,69,47,79,116